Protein AF-Q9US15-F1 (afdb_monomer)

Structure (mmCIF, N/CA/C/O backbone):
data_AF-Q9US15-F1
#
_entry.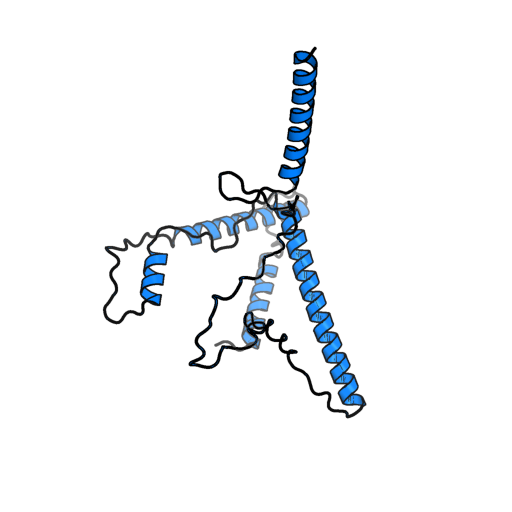id   AF-Q9US15-F1
#
loop_
_atom_site.group_PDB
_atom_site.id
_atom_site.type_symbol
_atom_site.label_atom_id
_atom_site.label_alt_id
_atom_site.label_comp_id
_atom_site.label_asym_id
_atom_site.label_entity_id
_atom_site.label_seq_id
_atom_site.pdbx_PDB_ins_code
_atom_site.Cartn_x
_atom_site.Cartn_y
_atom_site.Cartn_z
_atom_site.occupancy
_atom_site.B_iso_or_equiv
_atom_site.auth_seq_id
_atom_site.auth_comp_id
_atom_site.auth_asym_id
_atom_site.auth_atom_id
_atom_site.pdbx_PDB_model_num
ATOM 1 N N . MET A 1 1 ? -25.992 11.633 27.710 1.00 45.47 1 MET A N 1
ATOM 2 C CA . MET A 1 1 ? -25.724 11.531 26.256 1.00 45.47 1 MET A CA 1
ATOM 3 C C . MET A 1 1 ? -26.613 12.533 25.524 1.00 45.47 1 MET A C 1
ATOM 5 O O . MET A 1 1 ? -27.824 12.380 25.610 1.00 45.47 1 MET A O 1
ATOM 9 N N . PRO A 1 2 ? -26.085 13.584 24.872 1.00 51.56 2 PRO A N 1
ATOM 10 C CA . PRO A 1 2 ? -26.932 14.503 24.115 1.00 51.56 2 PRO A CA 1
ATOM 11 C C . PRO A 1 2 ? -27.578 13.770 22.932 1.00 51.56 2 PRO A C 1
ATOM 13 O O . PRO A 1 2 ? -26.896 13.083 22.164 1.00 51.56 2 PRO A O 1
ATOM 16 N N . THR A 1 3 ? -28.898 13.910 22.810 1.00 61.06 3 THR A N 1
ATOM 17 C CA . THR A 1 3 ? -29.706 13.392 21.700 1.00 61.06 3 THR A CA 1
ATOM 18 C C . THR A 1 3 ? -29.247 14.002 20.368 1.00 61.06 3 THR A C 1
ATOM 20 O O . THR A 1 3 ? -28.623 15.067 20.339 1.00 61.06 3 THR A O 1
ATOM 23 N N . LYS A 1 4 ? -29.521 13.323 19.241 1.00 72.56 4 LYS A N 1
ATOM 24 C CA . LYS A 1 4 ? -29.064 13.745 17.896 1.00 72.56 4 LYS A CA 1
ATOM 25 C C . LYS A 1 4 ? -29.427 15.207 17.574 1.00 72.56 4 LYS A C 1
ATOM 27 O O . LYS A 1 4 ? -28.638 15.893 16.931 1.00 72.56 4 LYS A O 1
ATOM 32 N N . THR A 1 5 ? -30.564 15.694 18.074 1.00 73.94 5 THR A N 1
ATOM 33 C CA . THR A 1 5 ? -31.024 17.082 17.915 1.00 73.94 5 THR A CA 1
ATOM 34 C C . THR A 1 5 ? -30.127 18.086 18.648 1.00 73.94 5 THR A C 1
ATOM 36 O O . THR A 1 5 ? -29.664 19.038 18.026 1.00 73.94 5 THR A O 1
ATOM 39 N N . LYS A 1 6 ? -29.760 17.828 19.915 1.00 75.44 6 LYS A N 1
ATOM 40 C CA . LYS A 1 6 ? -28.830 18.685 20.682 1.00 75.44 6 LYS A CA 1
ATOM 41 C C . LYS A 1 6 ? -27.432 18.761 20.055 1.00 75.44 6 LYS A C 1
ATOM 43 O O . LYS A 1 6 ? -26.774 19.789 20.146 1.00 75.44 6 LYS A O 1
ATOM 48 N N . LYS A 1 7 ? -26.958 17.698 19.390 1.00 77.00 7 LYS A N 1
ATOM 49 C CA . LYS A 1 7 ? -25.664 17.740 18.678 1.00 77.00 7 LYS A CA 1
ATOM 50 C C . LYS A 1 7 ? -25.699 18.679 17.469 1.00 77.00 7 LYS A C 1
ATOM 52 O O . LYS A 1 7 ? -24.722 19.385 17.241 1.00 77.00 7 LYS A O 1
ATOM 57 N N . ARG A 1 8 ? -26.806 18.709 16.713 1.00 76.56 8 ARG A N 1
ATOM 58 C CA . ARG A 1 8 ? -26.964 19.634 15.577 1.00 76.56 8 ARG A CA 1
ATOM 59 C C . ARG A 1 8 ? -27.011 21.088 16.039 1.00 76.56 8 ARG A C 1
ATOM 61 O O . ARG A 1 8 ? -26.284 21.895 15.476 1.00 76.56 8 ARG A O 1
ATOM 68 N N . SER A 1 9 ? -27.762 21.399 17.099 1.00 81.12 9 SER A N 1
ATOM 69 C CA . SER A 1 9 ? -27.835 22.771 17.623 1.00 81.12 9 SER A CA 1
ATOM 70 C C . SER A 1 9 ? -26.490 23.274 18.157 1.00 81.12 9 SER A C 1
ATOM 72 O O . SER A 1 9 ? -26.142 24.430 17.943 1.00 81.12 9 SER A O 1
ATOM 74 N N . VAL A 1 10 ? -25.697 22.409 18.805 1.00 82.75 10 VAL A N 1
ATOM 75 C CA . VAL A 1 10 ? -24.332 22.754 19.244 1.00 82.75 10 VAL A CA 1
ATOM 76 C C . VAL A 1 10 ? -23.416 23.003 18.043 1.00 82.75 10 VAL A C 1
ATOM 78 O O . VAL A 1 10 ? -22.728 24.017 18.017 1.00 82.75 10 VAL A O 1
ATOM 81 N N . LEU A 1 11 ? -23.454 22.147 17.015 1.00 78.62 11 LEU A N 1
ATOM 82 C CA . LEU A 1 11 ? -22.656 22.338 15.796 1.00 78.62 11 LEU A CA 1
ATOM 83 C C . LEU A 1 11 ? -23.059 23.594 15.010 1.00 78.62 11 LEU A C 1
ATOM 85 O O . LEU A 1 11 ? -22.198 24.269 14.450 1.00 78.62 11 LEU A O 1
ATOM 89 N N . GLU A 1 12 ? -24.350 23.923 14.949 1.00 79.12 12 GLU A N 1
ATOM 90 C CA . GLU A 1 12 ? -24.826 25.166 14.337 1.00 79.12 12 GLU A CA 1
ATOM 91 C C . GLU A 1 12 ? -24.411 26.394 15.144 1.00 79.12 12 GLU A C 1
ATOM 93 O O . GLU A 1 12 ? -23.990 27.384 14.550 1.00 79.12 12 GLU A O 1
ATOM 98 N N . ALA A 1 13 ? -24.460 26.330 16.478 1.00 81.25 13 ALA A N 1
ATOM 99 C CA . ALA A 1 13 ? -23.958 27.395 17.340 1.00 81.25 13 ALA A CA 1
ATOM 100 C C . ALA A 1 13 ? -22.438 27.584 17.186 1.00 81.25 13 ALA A C 1
ATOM 102 O O . ALA A 1 13 ? -21.973 28.718 17.114 1.00 81.25 13 ALA A O 1
ATOM 103 N N . GLU A 1 14 ? -21.664 26.502 17.063 1.00 79.00 14 GLU A N 1
ATOM 104 C CA . GLU A 1 14 ? -20.225 26.555 16.768 1.00 79.00 14 GLU A CA 1
ATOM 105 C C . GLU A 1 14 ? -19.945 27.136 15.375 1.00 79.00 14 GLU A C 1
ATOM 107 O O . GLU A 1 14 ? -19.082 28.000 15.235 1.00 79.00 14 GLU A O 1
ATOM 112 N N . ARG A 1 15 ? -20.700 26.730 14.344 1.00 76.69 15 ARG A N 1
ATOM 113 C CA . ARG A 1 15 ? -20.587 27.303 12.990 1.00 76.69 15 ARG A CA 1
ATOM 114 C C . ARG A 1 15 ? -20.941 28.786 12.962 1.00 76.69 15 ARG A C 1
ATOM 116 O O . ARG A 1 15 ? -20.223 29.555 12.329 1.00 76.69 15 ARG A O 1
ATOM 123 N N . LYS A 1 16 ? -22.016 29.188 13.650 1.00 77.06 16 LYS A N 1
ATOM 124 C CA . LYS A 1 16 ? -22.407 30.596 13.780 1.00 77.06 16 LYS A CA 1
ATOM 125 C C . LYS A 1 16 ? -21.347 31.390 14.534 1.00 77.06 16 LYS A C 1
ATOM 127 O O . LYS A 1 16 ? -21.008 32.459 14.058 1.00 77.06 16 LYS A O 1
ATOM 132 N N . LYS A 1 17 ? -20.765 30.866 15.621 1.00 74.19 17 LYS A N 1
ATOM 133 C CA . LYS A 1 17 ? -19.647 31.520 16.328 1.00 74.19 17 LYS A CA 1
ATOM 134 C C . LYS A 1 17 ? -18.418 31.696 15.441 1.00 74.19 17 LYS A C 1
ATOM 136 O O . LYS A 1 17 ? -17.911 32.801 15.357 1.00 74.19 17 LYS A O 1
ATOM 141 N N . ILE A 1 18 ? -18.009 30.668 14.693 1.00 69.75 18 ILE A N 1
ATOM 142 C CA . ILE A 1 18 ? -16.909 30.789 13.718 1.00 69.75 18 ILE A CA 1
ATOM 143 C C . ILE A 1 18 ? -17.230 31.856 12.658 1.00 69.75 18 ILE A C 1
ATOM 145 O O . ILE A 1 18 ? -16.351 32.610 12.267 1.00 69.75 18 ILE A O 1
ATOM 149 N N . GLY A 1 19 ? -18.479 31.940 12.192 1.00 67.81 19 GLY A N 1
ATOM 150 C CA . GLY A 1 19 ? -18.904 32.979 11.250 1.00 67.81 19 GL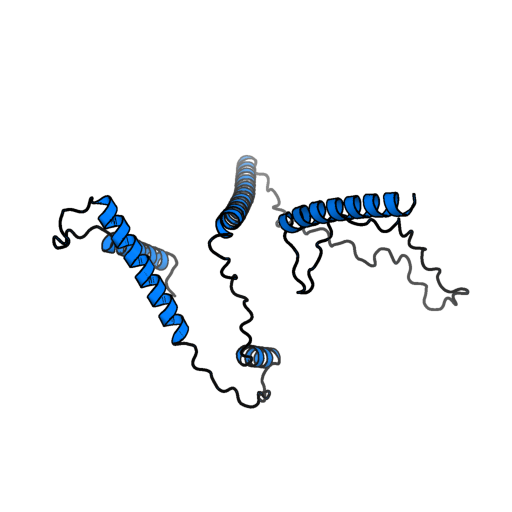Y A CA 1
ATOM 151 C C . GLY A 1 19 ? -18.957 34.386 11.857 1.00 67.81 19 GLY A C 1
ATOM 152 O O . GLY A 1 19 ? -18.571 35.335 11.186 1.00 67.81 19 GLY A O 1
ATOM 153 N N . LEU A 1 20 ? -19.404 34.519 13.110 1.00 64.12 20 LEU A N 1
ATOM 154 C CA . LEU A 1 20 ? -19.577 35.795 13.815 1.00 64.12 20 LEU A CA 1
ATOM 155 C C . LEU A 1 20 ? -18.239 36.365 14.307 1.00 64.12 20 LEU A C 1
ATOM 157 O O . LEU A 1 20 ? -17.990 37.552 14.150 1.00 64.12 20 LEU A O 1
ATOM 161 N N . ASP A 1 21 ? -17.349 35.514 14.823 1.00 62.31 21 ASP A N 1
ATOM 162 C CA . ASP A 1 21 ? -15.986 35.889 15.228 1.00 62.31 21 ASP A CA 1
ATOM 163 C C . ASP A 1 21 ? -15.091 36.210 14.013 1.00 62.31 21 ASP A C 1
ATOM 165 O O . ASP A 1 21 ? -13.986 36.728 14.168 1.00 62.31 21 ASP A O 1
ATOM 169 N N . HIS A 1 22 ? -15.539 35.874 12.798 1.00 59.12 22 HIS A N 1
ATOM 170 C CA . HIS A 1 22 ? -14.874 36.206 11.532 1.00 59.12 22 HIS A CA 1
ATOM 171 C C . HIS A 1 22 ? -15.640 37.242 10.703 1.00 59.12 22 HIS A C 1
ATOM 173 O O . HIS A 1 22 ? -15.184 37.600 9.613 1.00 59.12 22 HIS A O 1
ATOM 179 N N . ALA A 1 23 ? -16.788 37.724 11.188 1.00 60.00 23 ALA A N 1
ATOM 180 C CA . ALA A 1 23 ? -17.390 38.921 10.630 1.00 60.00 23 ALA A CA 1
ATOM 181 C C . ALA A 1 23 ? -16.414 40.077 10.904 1.00 60.00 23 ALA A C 1
ATOM 183 O O . ALA A 1 23 ? -15.893 40.158 12.020 1.00 60.00 23 ALA A O 1
ATOM 184 N N . PRO A 1 24 ? -16.106 40.930 9.912 1.00 56.34 24 PRO A N 1
ATOM 185 C CA . PRO A 1 24 ? -15.215 42.058 10.124 1.00 56.34 24 PRO A CA 1
ATOM 186 C C . PRO A 1 24 ? -15.773 42.897 11.272 1.00 56.34 24 PRO A C 1
ATOM 188 O O . PRO A 1 24 ? -16.855 43.465 11.148 1.00 56.34 24 PRO A O 1
ATOM 191 N N . LYS A 1 25 ? -15.068 42.936 12.401 1.00 64.50 25 LYS A N 1
ATOM 192 C CA . LYS A 1 25 ? -15.257 44.023 13.352 1.00 64.50 25 LYS A CA 1
ATOM 193 C C . LYS A 1 25 ? -14.621 45.235 12.693 1.00 64.50 25 LYS A C 1
ATOM 195 O O . LYS A 1 25 ? -13.496 45.131 12.196 1.00 64.50 25 LYS A O 1
ATOM 200 N N . GLU A 1 26 ? -15.365 46.328 12.597 1.00 58.59 26 GLU A N 1
ATOM 201 C CA . GLU A 1 26 ? -14.849 47.626 12.158 1.00 58.59 26 GLU A CA 1
ATOM 202 C C . GLU A 1 26 ? -13.918 48.171 13.250 1.00 58.59 26 GLU A C 1
ATOM 204 O O . GLU A 1 26 ? -14.201 49.168 13.895 1.00 58.59 26 GLU A O 1
ATOM 209 N N . ASP A 1 27 ? -12.823 47.463 13.524 1.00 58.25 27 ASP A N 1
ATOM 210 C CA . ASP A 1 27 ? -11.778 47.970 14.396 1.00 58.25 27 ASP A CA 1
ATOM 211 C C . ASP A 1 27 ? -10.912 48.898 13.529 1.00 58.25 27 ASP A C 1
ATOM 213 O O . ASP A 1 27 ? -10.127 48.456 12.685 1.00 58.25 27 ASP A O 1
ATOM 217 N N . GLU A 1 28 ? -11.119 50.203 13.713 1.00 55.81 28 GLU A N 1
ATOM 218 C CA . GLU A 1 28 ? -10.557 51.336 12.957 1.00 55.81 28 GLU A CA 1
ATOM 219 C C . GLU A 1 28 ? -9.026 51.519 13.090 1.00 55.81 28 GLU A C 1
ATOM 221 O O . GLU A 1 28 ? -8.486 52.562 12.742 1.00 55.81 28 GLU A O 1
ATOM 226 N N . SER A 1 29 ? -8.278 50.537 13.602 1.00 56.94 29 SER A N 1
ATOM 227 C CA . SER A 1 29 ? -6.907 50.764 14.094 1.00 56.94 29 SER A CA 1
ATOM 228 C C . SER A 1 29 ? -5.768 50.272 13.199 1.00 56.94 29 SER A C 1
ATOM 230 O O . SER A 1 29 ? -4.610 50.346 13.603 1.00 56.94 29 SER A O 1
ATOM 232 N N . VAL A 1 30 ? -6.044 49.785 11.985 1.00 58.22 30 VAL A N 1
ATOM 233 C CA . VAL A 1 30 ? -4.978 49.392 11.046 1.00 58.22 30 VAL A CA 1
ATOM 234 C C . VAL A 1 30 ? -5.101 50.206 9.768 1.00 58.22 30 VAL A C 1
ATOM 236 O O . VAL A 1 30 ? -5.889 49.851 8.889 1.00 58.22 30 VAL A O 1
ATOM 239 N N . ASP A 1 31 ? -4.325 51.290 9.726 1.00 56.78 31 ASP A N 1
ATOM 240 C CA . ASP A 1 31 ? -4.039 52.216 8.626 1.00 56.78 31 ASP A CA 1
ATOM 241 C C . ASP A 1 31 ? -4.769 51.908 7.306 1.00 56.78 31 ASP A C 1
ATOM 243 O O . ASP A 1 31 ? -4.531 50.897 6.630 1.00 56.78 31 ASP A O 1
ATOM 247 N N . ASP A 1 32 ? -5.661 52.818 6.918 1.00 65.06 32 ASP A N 1
ATOM 248 C CA . ASP A 1 32 ? -6.603 52.715 5.793 1.00 65.06 32 ASP A CA 1
ATOM 249 C C . ASP A 1 32 ? -5.987 52.565 4.395 1.00 65.06 32 ASP A C 1
ATOM 251 O O . ASP A 1 32 ? -6.701 52.429 3.402 1.00 65.06 32 ASP A O 1
ATOM 255 N N . ASN A 1 33 ? -4.664 52.479 4.292 1.00 78.25 33 ASN A N 1
ATOM 256 C CA . ASN A 1 33 ? -3.968 52.342 3.017 1.00 78.25 33 ASN A CA 1
ATOM 257 C C . ASN A 1 33 ? -3.969 50.914 2.447 1.00 78.25 33 ASN A C 1
ATOM 259 O O . ASN A 1 33 ? -3.516 50.706 1.320 1.00 78.25 33 ASN A O 1
ATOM 263 N N . PHE A 1 34 ? -4.478 49.913 3.176 1.00 83.19 34 PHE A N 1
ATOM 264 C CA . PHE A 1 34 ? -4.590 48.552 2.643 1.00 83.19 34 PHE A CA 1
ATOM 265 C C . PHE A 1 34 ? -5.973 48.271 2.039 1.00 83.19 34 PHE A C 1
ATOM 267 O O . PHE A 1 34 ? -6.979 48.367 2.749 1.00 83.19 34 PHE A O 1
ATOM 274 N N . PRO A 1 35 ? -6.056 47.818 0.768 1.00 86.19 35 PRO A N 1
ATOM 275 C CA . PRO A 1 35 ? -7.327 47.428 0.171 1.00 86.19 35 PRO A CA 1
ATOM 276 C C . PRO A 1 35 ? -7.990 46.324 1.004 1.00 86.19 35 PRO A C 1
ATOM 278 O O . PRO A 1 35 ? -7.329 45.386 1.455 1.00 86.19 35 PRO A O 1
ATOM 281 N N . LYS A 1 36 ? -9.317 46.406 1.183 1.00 83.38 36 LYS A N 1
ATOM 282 C CA . LYS A 1 36 ? -10.109 45.505 2.054 1.00 83.38 36 LYS A CA 1
ATOM 283 C C . LYS A 1 36 ? -9.821 44.014 1.815 1.00 83.38 36 LYS A C 1
ATOM 285 O O . LYS A 1 36 ? -9.781 43.220 2.753 1.00 83.38 36 LYS A O 1
ATOM 290 N N . GLN A 1 37 ? -9.570 43.629 0.561 1.00 84.12 37 GLN A N 1
ATOM 291 C CA . GLN A 1 37 ? -9.214 42.254 0.190 1.00 84.12 37 GLN A CA 1
ATOM 292 C C . GLN A 1 37 ? -7.877 41.796 0.794 1.00 84.12 37 GLN A C 1
ATOM 294 O O . GLN A 1 37 ? -7.750 40.643 1.204 1.00 84.12 37 GLN A O 1
ATOM 299 N N . PHE A 1 38 ? -6.895 42.693 0.890 1.00 88.94 38 PHE A N 1
ATOM 300 C CA . PHE A 1 38 ? -5.593 42.399 1.478 1.00 88.94 38 PHE A CA 1
ATOM 301 C C . PHE A 1 38 ? -5.675 42.280 3.004 1.00 88.94 38 PHE A C 1
ATOM 303 O O . PHE A 1 38 ? -5.133 41.322 3.553 1.00 88.94 38 PHE A O 1
ATOM 310 N N . LYS A 1 39 ? -6.439 43.157 3.679 1.00 86.56 39 LYS A N 1
ATOM 311 C CA . LYS A 1 39 ? -6.730 43.025 5.124 1.00 86.56 39 LYS A CA 1
ATOM 312 C C . LYS A 1 39 ? -7.329 41.642 5.441 1.00 86.56 39 LYS A C 1
ATOM 314 O O . LYS A 1 39 ? -6.863 40.954 6.349 1.00 86.56 39 LYS A O 1
ATOM 319 N N . ARG A 1 40 ? -8.274 4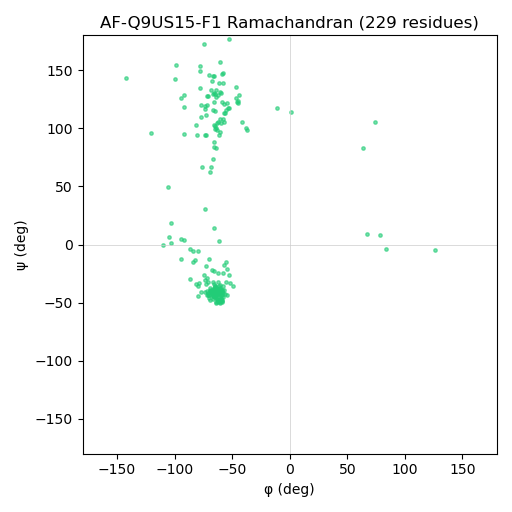1.170 4.613 1.00 85.50 40 ARG A N 1
ATOM 320 C CA . ARG A 1 40 ? -8.873 39.825 4.730 1.00 85.50 40 ARG A CA 1
ATOM 321 C C . ARG A 1 40 ? -7.848 38.699 4.553 1.00 85.50 40 ARG A C 1
ATOM 323 O O . ARG A 1 40 ? -7.876 37.720 5.296 1.00 85.50 40 ARG A O 1
ATOM 330 N N . LEU A 1 41 ? -6.950 38.826 3.576 1.00 90.56 41 LEU A N 1
ATOM 331 C CA . LEU A 1 41 ? -5.897 37.838 3.333 1.00 90.56 41 LEU A CA 1
ATOM 332 C C . LEU A 1 41 ? -4.912 37.758 4.510 1.00 90.56 41 LEU A C 1
ATOM 334 O O . LEU A 1 41 ? -4.508 36.659 4.897 1.00 90.56 41 LEU A O 1
ATOM 338 N N . LEU A 1 42 ? -4.554 38.906 5.092 1.00 90.31 42 LEU A N 1
ATOM 339 C CA . LEU A 1 42 ? -3.644 38.990 6.233 1.00 90.31 42 LEU A CA 1
ATOM 340 C C . LEU A 1 42 ? -4.241 38.303 7.469 1.00 90.31 42 LEU A C 1
ATOM 342 O O . LEU A 1 42 ? -3.624 37.389 8.016 1.00 90.31 42 LEU A O 1
ATOM 346 N N . GLN A 1 43 ? -5.488 38.635 7.821 1.00 89.06 43 GLN A N 1
ATOM 347 C CA . GLN A 1 43 ? -6.211 38.001 8.932 1.00 89.06 43 GLN A CA 1
ATOM 348 C C . GLN A 1 43 ? -6.351 36.483 8.741 1.00 89.06 43 GLN A C 1
ATOM 350 O O . GLN A 1 43 ? -6.153 35.699 9.673 1.00 89.06 43 GLN A O 1
ATOM 355 N N . GLN A 1 44 ? -6.639 36.032 7.513 1.00 87.81 44 GLN A N 1
ATOM 356 C CA . GLN A 1 44 ? -6.720 34.604 7.208 1.00 87.81 44 GLN A CA 1
ATOM 357 C C . GLN A 1 44 ? -5.371 33.901 7.431 1.00 87.81 44 GLN A C 1
ATOM 359 O O . GLN A 1 44 ? -5.327 32.789 7.972 1.00 87.81 44 GLN A O 1
ATOM 364 N N . LYS A 1 45 ? -4.263 34.538 7.037 1.00 90.12 45 LYS A N 1
ATOM 365 C CA . LYS A 1 45 ? -2.912 34.006 7.242 1.00 90.12 45 LYS A CA 1
ATOM 366 C C . LYS A 1 45 ? -2.568 33.917 8.732 1.00 90.12 45 LYS A C 1
ATOM 368 O O . LYS A 1 45 ? -2.104 32.865 9.174 1.00 90.12 45 LYS A O 1
ATOM 373 N N . GLU A 1 46 ? -2.871 34.951 9.511 1.00 89.56 46 GLU A N 1
ATOM 374 C CA . GLU A 1 46 ? -2.650 34.974 10.962 1.00 89.56 46 GLU A CA 1
ATOM 375 C C . GLU A 1 46 ? -3.433 33.875 11.693 1.00 89.56 46 GLU A C 1
ATOM 377 O O . GLU A 1 46 ? -2.868 33.171 12.534 1.00 89.56 46 GLU A O 1
ATOM 382 N N . TYR A 1 47 ? -4.695 33.637 11.314 1.00 84.88 47 TYR A N 1
ATOM 383 C CA . TYR A 1 47 ? -5.500 32.534 11.854 1.00 84.88 47 TYR A CA 1
ATOM 384 C C . TYR A 1 47 ? -4.882 31.158 11.557 1.00 84.88 47 TYR A C 1
ATOM 386 O O . TYR A 1 47 ? -4.825 30.272 12.417 1.00 84.88 47 TYR A O 1
ATOM 394 N N . HIS A 1 48 ? -4.385 30.951 10.334 1.00 85.19 48 HIS A N 1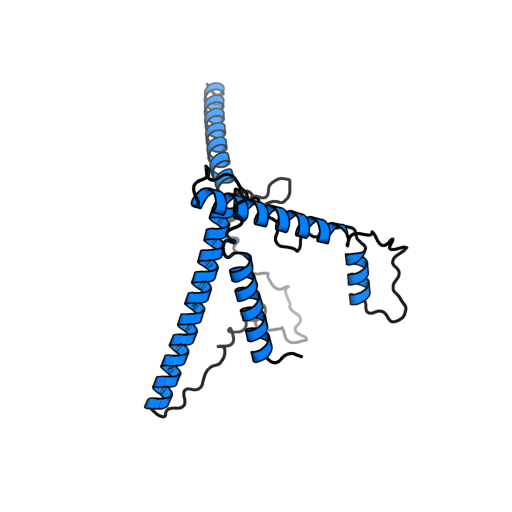
ATOM 395 C CA . HIS A 1 48 ? -3.708 29.703 9.986 1.00 85.19 48 HIS A CA 1
ATOM 396 C C . HIS A 1 48 ? -2.413 29.509 10.786 1.00 85.19 48 HIS A C 1
ATOM 398 O O . HIS A 1 48 ? -2.105 28.384 11.199 1.00 85.19 48 HIS A O 1
ATOM 404 N N . GLU A 1 49 ? -1.671 30.583 11.042 1.00 85.94 49 GLU A N 1
ATOM 405 C CA . GLU A 1 49 ? -0.446 30.539 11.834 1.00 85.94 49 GLU A CA 1
ATOM 406 C C . GLU A 1 49 ? -0.710 30.284 13.324 1.00 85.94 49 GLU A C 1
ATOM 408 O O . GLU A 1 49 ? -0.033 29.435 13.919 1.00 85.94 49 GLU A O 1
ATOM 413 N N . SER A 1 50 ? -1.706 30.943 13.925 1.00 82.88 50 SER A N 1
ATOM 414 C CA . SER A 1 50 ? -2.081 30.741 15.332 1.00 82.88 50 SER A CA 1
ATOM 415 C C . SER A 1 50 ? -2.569 29.309 15.575 1.00 82.88 50 SER A C 1
ATOM 417 O O . SER A 1 50 ? -2.027 28.609 16.436 1.00 82.88 50 SER A O 1
ATOM 419 N N . LYS A 1 51 ? -3.454 28.791 14.713 1.00 81.81 51 LYS A N 1
ATOM 420 C CA . LYS A 1 51 ? -3.936 27.401 14.764 1.00 81.81 51 LYS A CA 1
ATOM 421 C C . LYS A 1 51 ? -2.802 26.383 14.614 1.00 81.81 51 LYS A C 1
ATOM 423 O O . LYS A 1 51 ? -2.757 25.368 15.313 1.00 81.81 51 LYS A O 1
ATOM 428 N N . LYS A 1 52 ? -1.829 26.650 13.734 1.00 80.31 52 LYS A N 1
ATOM 429 C CA . LYS A 1 52 ? -0.639 25.794 13.565 1.00 80.31 52 LYS A CA 1
ATOM 430 C C . LYS A 1 52 ? 0.244 25.803 14.819 1.00 80.31 52 LYS A C 1
ATOM 432 O O . LYS A 1 52 ? 0.796 24.755 15.170 1.00 80.31 52 LYS A O 1
ATOM 437 N N . LYS A 1 53 ? 0.377 26.946 15.505 1.00 81.25 53 LYS A N 1
ATOM 438 C CA . LYS A 1 53 ? 1.117 27.063 16.775 1.00 81.25 53 LYS A CA 1
ATOM 439 C C . LYS A 1 53 ? 0.411 26.312 17.913 1.00 81.25 53 LYS A C 1
ATOM 441 O O . LYS A 1 53 ? 1.087 25.595 18.652 1.00 81.25 53 LYS A O 1
ATOM 446 N N . GLU A 1 54 ? -0.914 26.387 18.019 1.00 77.75 54 GLU A N 1
ATOM 447 C CA . GLU A 1 54 ? -1.687 25.651 19.034 1.00 77.75 54 GLU A CA 1
ATOM 448 C C . GLU A 1 54 ? -1.570 24.131 18.878 1.00 77.75 54 GLU A C 1
ATOM 450 O O . GLU A 1 54 ? -1.241 23.432 19.840 1.00 77.75 54 GLU A O 1
ATOM 455 N N . ILE A 1 55 ? -1.717 23.614 17.653 1.00 72.50 55 ILE A N 1
ATOM 456 C CA . ILE A 1 55 ? -1.576 22.175 17.367 1.00 72.50 55 ILE A CA 1
ATOM 457 C C . ILE A 1 55 ? -0.169 21.674 17.732 1.00 72.50 55 ILE A C 1
ATOM 459 O O . ILE A 1 55 ? -0.004 20.570 18.260 1.00 72.50 55 ILE A O 1
ATOM 463 N N . LYS A 1 56 ? 0.872 22.477 17.472 1.00 70.81 56 LYS A N 1
ATOM 464 C CA . LYS A 1 56 ? 2.249 22.134 17.858 1.00 70.81 56 LYS A CA 1
ATOM 465 C C . LYS A 1 56 ? 2.425 22.107 19.380 1.00 70.81 56 LYS A C 1
ATOM 467 O O . LYS A 1 56 ? 3.018 21.156 19.889 1.00 70.81 56 LYS A O 1
ATOM 472 N N . LYS A 1 57 ? 1.890 23.095 20.108 1.00 67.88 57 LYS A N 1
ATOM 473 C CA . LYS A 1 57 ? 1.974 23.156 21.579 1.00 67.88 57 LYS A CA 1
ATOM 474 C C . LYS A 1 57 ? 1.222 22.000 22.253 1.00 67.88 57 LYS A C 1
ATOM 476 O O . LYS A 1 57 ? 1.767 21.394 23.175 1.00 67.88 57 LYS A O 1
ATOM 481 N N . GLY A 1 58 ? 0.030 21.643 21.767 1.00 57.53 58 GLY A N 1
ATOM 482 C CA . GLY A 1 58 ? -0.750 20.514 22.293 1.00 57.53 58 GLY A CA 1
ATOM 483 C C . GLY A 1 58 ? -0.025 19.165 22.174 1.00 57.53 58 GLY A C 1
ATOM 484 O O . GLY A 1 58 ? -0.051 18.358 23.100 1.00 57.53 58 GLY A O 1
ATOM 485 N N . ASN A 1 59 ? 0.714 18.949 21.082 1.00 55.91 59 ASN A N 1
ATOM 486 C CA . ASN A 1 59 ? 1.454 17.701 20.856 1.00 55.91 59 ASN A CA 1
ATOM 487 C C . ASN A 1 59 ? 2.728 17.553 21.704 1.00 55.91 59 ASN A C 1
ATOM 489 O O . ASN A 1 59 ? 3.152 16.427 21.969 1.00 55.91 59 ASN A O 1
ATOM 493 N N . LEU A 1 60 ? 3.355 18.657 22.120 1.00 55.97 60 LEU A N 1
ATOM 494 C CA . LEU A 1 60 ? 4.588 18.621 22.915 1.00 55.97 60 LEU A CA 1
ATOM 495 C C . LEU A 1 60 ? 4.314 18.349 24.400 1.00 55.97 60 LEU A C 1
ATOM 497 O O . LEU A 1 60 ? 5.070 17.612 25.029 1.00 55.97 60 LEU A O 1
ATOM 501 N N . LYS A 1 61 ? 3.206 18.861 24.955 1.00 53.25 61 LYS A N 1
ATOM 502 C CA . LYS A 1 61 ? 2.876 18.684 26.383 1.00 53.25 61 LYS A CA 1
ATOM 503 C C . LYS A 1 61 ? 2.547 17.235 26.778 1.00 53.25 61 LYS A C 1
ATOM 505 O O . LYS A 1 61 ? 2.740 16.874 27.935 1.00 53.25 61 LYS A O 1
ATOM 510 N N . ASN A 1 62 ? 2.148 16.382 25.832 1.00 55.88 62 ASN A N 1
ATOM 511 C CA . ASN A 1 62 ? 1.782 14.985 26.112 1.00 55.88 62 ASN A CA 1
ATOM 512 C C . ASN A 1 62 ? 2.937 13.977 25.980 1.00 55.88 62 ASN A C 1
ATOM 514 O O . ASN A 1 62 ? 2.719 12.779 26.146 1.00 55.88 62 ASN A O 1
ATOM 518 N N . LYS A 1 63 ? 4.170 14.425 25.712 1.00 53.66 63 LYS A N 1
ATOM 519 C CA . LYS A 1 63 ? 5.349 13.547 25.616 1.00 53.66 63 LYS A CA 1
ATOM 520 C C . LYS A 1 63 ? 6.271 13.660 26.834 1.00 53.66 63 LYS A C 1
ATOM 522 O O . LYS A 1 63 ? 7.481 13.795 26.686 1.00 53.66 63 LYS A O 1
ATOM 527 N N . LYS A 1 64 ? 5.727 13.565 28.052 1.00 57.56 64 LYS A N 1
ATOM 528 C CA . LYS A 1 64 ? 6.551 13.155 29.201 1.00 57.56 64 LYS A CA 1
ATOM 529 C C . LYS A 1 64 ? 6.825 11.659 29.041 1.00 57.56 64 LYS A C 1
ATOM 531 O O . LYS A 1 64 ? 5.893 10.857 29.081 1.00 57.56 64 LYS A O 1
ATOM 536 N N . LYS A 1 65 ? 8.084 11.305 28.765 1.00 59.66 65 LYS A N 1
ATOM 537 C CA . LYS A 1 65 ? 8.555 9.918 28.678 1.00 59.66 65 LYS A CA 1
ATOM 538 C C . LYS A 1 65 ? 8.239 9.246 30.016 1.00 59.66 65 LYS A C 1
ATOM 540 O O . LYS A 1 65 ? 8.768 9.665 31.038 1.00 59.66 65 LYS A O 1
ATOM 545 N N . LYS A 1 66 ? 7.325 8.278 30.029 1.00 58.59 66 LYS A N 1
ATOM 546 C CA . LYS A 1 66 ? 7.182 7.396 31.188 1.00 58.59 66 LYS A CA 1
ATOM 547 C C . LYS A 1 66 ? 8.339 6.411 31.097 1.00 58.59 66 LYS A C 1
ATOM 549 O O . LYS A 1 66 ? 8.448 5.735 30.077 1.00 58.59 66 LYS A O 1
ATOM 554 N N . ASP A 1 67 ? 9.205 6.378 32.103 1.00 65.38 67 ASP A N 1
ATOM 555 C CA . ASP A 1 67 ? 10.192 5.309 32.228 1.00 65.38 67 ASP A CA 1
ATOM 556 C C . ASP A 1 67 ? 9.434 4.009 32.468 1.00 65.38 67 ASP A C 1
ATOM 558 O O . ASP A 1 67 ? 8.909 3.745 33.550 1.00 65.38 67 ASP A O 1
ATOM 562 N N . TYR A 1 68 ? 9.305 3.212 31.413 1.00 63.53 68 TYR A N 1
ATOM 563 C CA . TYR A 1 68 ? 8.819 1.854 31.541 1.00 63.53 68 TYR A CA 1
ATOM 564 C C . TYR A 1 68 ? 10.022 1.029 31.999 1.00 63.53 68 TYR A C 1
ATOM 566 O O . TYR A 1 68 ? 10.841 0.618 31.180 1.00 63.53 68 TYR A O 1
ATOM 574 N N . GLY A 1 69 ? 10.159 0.834 33.316 1.00 75.31 69 GLY A N 1
ATOM 575 C CA . GLY A 1 69 ? 11.080 -0.160 33.876 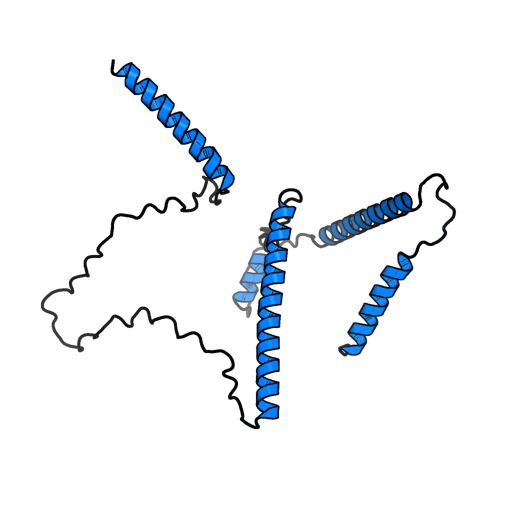1.00 75.31 69 GLY A CA 1
ATOM 576 C C . GLY A 1 69 ? 10.850 -1.552 33.264 1.00 75.31 69 GLY A C 1
ATOM 577 O O . GLY A 1 69 ? 9.941 -1.739 32.456 1.00 75.31 69 GLY A O 1
ATOM 578 N N . LYS A 1 70 ? 11.670 -2.545 33.636 1.00 82.19 70 LYS A N 1
ATOM 579 C CA . LYS A 1 70 ? 11.652 -3.915 33.077 1.00 82.19 70 LYS A CA 1
ATOM 580 C C . LYS A 1 70 ? 10.211 -4.429 32.874 1.00 82.19 70 LYS A C 1
ATOM 582 O O . LYS A 1 70 ? 9.519 -4.745 33.837 1.00 82.19 70 LYS A O 1
ATOM 587 N N . ILE A 1 71 ? 9.745 -4.465 31.619 1.00 84.81 71 ILE A N 1
ATOM 588 C CA . ILE A 1 71 ? 8.337 -4.723 31.279 1.00 84.81 71 ILE A CA 1
ATOM 589 C C . ILE A 1 71 ? 8.045 -6.210 31.496 1.00 84.81 71 ILE A C 1
ATOM 591 O O . ILE A 1 71 ? 8.289 -7.038 30.622 1.00 84.81 71 ILE A O 1
ATOM 595 N N . GLN A 1 72 ? 7.539 -6.552 32.677 1.00 92.25 72 GLN A N 1
ATOM 596 C CA . GLN A 1 72 ? 7.055 -7.891 33.005 1.00 92.25 72 GLN A CA 1
ATOM 597 C C . GLN A 1 72 ? 5.528 -7.963 32.871 1.00 92.25 72 GLN A C 1
ATOM 599 O O . GLN A 1 72 ? 4.825 -6.948 32.950 1.00 92.25 72 GLN A O 1
ATOM 604 N N . ARG A 1 73 ? 5.011 -9.171 32.623 1.00 93.31 73 ARG A N 1
ATOM 605 C CA . ARG A 1 73 ? 3.566 -9.434 32.637 1.00 93.31 73 ARG A CA 1
ATOM 606 C C . ARG A 1 73 ? 3.058 -9.319 34.070 1.00 93.31 73 ARG A C 1
ATOM 608 O O . ARG A 1 73 ? 3.669 -9.885 34.970 1.00 93.31 73 ARG A O 1
ATOM 615 N N . LEU A 1 74 ? 1.954 -8.601 34.271 1.00 92.50 74 LEU A N 1
ATOM 616 C CA . LEU A 1 74 ? 1.305 -8.546 35.583 1.00 92.50 74 LEU A CA 1
ATOM 617 C C . LEU A 1 74 ? 0.496 -9.836 35.822 1.00 92.50 74 LEU A C 1
ATOM 619 O O . LEU A 1 74 ? -0.014 -10.413 34.853 1.00 92.50 74 LEU A O 1
ATOM 623 N N . PRO A 1 75 ? 0.355 -10.302 37.078 1.00 95.25 75 PRO A N 1
ATOM 624 C CA . PRO A 1 75 ? -0.513 -11.435 37.382 1.00 95.25 75 PRO A CA 1
ATOM 625 C C . PRO A 1 75 ? -1.955 -11.110 36.960 1.00 95.25 75 PRO A C 1
ATOM 627 O O . PRO A 1 75 ? -2.470 -10.038 37.263 1.00 95.25 75 PRO A O 1
ATOM 630 N N . GLY A 1 76 ? -2.588 -12.018 36.213 1.00 95.50 76 GLY A N 1
ATOM 631 C CA . GLY A 1 76 ? -3.957 -11.847 35.703 1.00 95.50 76 GLY A CA 1
ATOM 632 C C . GLY A 1 76 ? -4.096 -11.045 34.400 1.00 95.50 76 GLY A C 1
ATOM 633 O O . GLY A 1 76 ? -5.193 -10.966 33.854 1.00 95.50 76 GLY A O 1
ATOM 634 N N . GLU A 1 77 ? -3.014 -10.489 33.850 1.00 93.94 77 GLU A N 1
ATOM 635 C CA . GLU A 1 77 ? -3.082 -9.701 32.615 1.00 93.94 77 GLU A CA 1
ATOM 636 C C . GLU A 1 77 ? -3.191 -10.570 31.347 1.00 93.94 77 GLU A C 1
ATOM 638 O O . GLU A 1 77 ? -2.414 -11.517 31.121 1.00 93.94 77 GLU A O 1
ATOM 643 N N . ARG A 1 78 ? -4.107 -10.189 30.443 1.00 97.12 78 ARG A N 1
ATOM 644 C CA . ARG A 1 78 ? -4.251 -10.846 29.135 1.00 97.12 78 ARG A CA 1
ATOM 645 C C . ARG A 1 78 ? -3.056 -10.519 28.235 1.00 97.12 78 ARG A C 1
ATOM 647 O O . ARG A 1 78 ? -2.532 -9.409 28.225 1.00 97.12 78 ARG A O 1
ATOM 654 N N . LEU A 1 79 ? -2.657 -11.474 27.394 1.00 95.06 79 LEU A N 1
ATOM 655 C CA . LEU A 1 79 ? -1.505 -11.330 26.484 1.00 95.06 79 LEU A CA 1
ATOM 656 C C . LEU A 1 79 ? -1.616 -10.098 25.562 1.00 95.06 79 LEU A C 1
ATOM 658 O O . LEU A 1 79 ? -0.614 -9.464 25.232 1.00 95.06 79 LEU A O 1
ATOM 662 N N . SER A 1 80 ? -2.846 -9.732 25.191 1.00 94.94 80 SER A N 1
ATOM 663 C CA . SER A 1 80 ? -3.156 -8.550 24.385 1.00 94.94 80 SER A CA 1
ATOM 664 C C . SER A 1 80 ? -2.817 -7.237 25.089 1.00 94.94 80 SER A C 1
ATOM 666 O O . SER A 1 80 ? -2.287 -6.325 24.460 1.00 94.94 80 SER A O 1
ATOM 668 N N . GLU A 1 81 ? -3.108 -7.129 26.383 1.00 95.25 81 GLU A N 1
ATOM 669 C CA . GLU A 1 81 ? -2.867 -5.917 27.174 1.00 95.25 81 GLU A CA 1
ATOM 670 C C . GLU A 1 81 ? -1.368 -5.717 27.389 1.00 95.25 81 GLU A C 1
ATOM 672 O O . GLU A 1 81 ? -0.846 -4.620 27.160 1.00 95.25 81 GLU A O 1
ATOM 677 N N . PHE A 1 82 ? -0.659 -6.814 27.668 1.00 95.12 82 PHE A N 1
ATOM 678 C CA . PHE A 1 82 ? 0.794 -6.810 27.766 1.00 95.12 82 PHE A CA 1
ATOM 679 C C . PHE A 1 82 ? 1.433 -6.359 26.449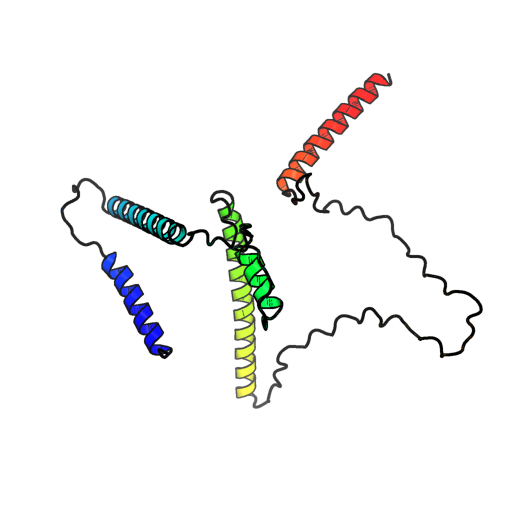 1.00 95.12 82 PHE A C 1
ATOM 681 O O . PHE A 1 82 ? 2.273 -5.462 26.445 1.00 95.12 82 PHE A O 1
ATOM 688 N N . SER A 1 83 ? 0.982 -6.907 25.314 1.00 93.31 83 SER A N 1
ATOM 689 C CA . SER A 1 83 ? 1.463 -6.501 23.988 1.00 93.31 83 SER A CA 1
ATOM 690 C C . SER A 1 83 ? 1.209 -5.015 23.715 1.00 93.31 83 SER A C 1
ATOM 692 O O . SER A 1 83 ? 2.100 -4.311 23.242 1.00 93.31 83 SER A O 1
ATOM 694 N N . GLN A 1 84 ? 0.036 -4.488 24.080 1.00 90.88 84 GLN A N 1
ATOM 695 C CA . GLN A 1 84 ? -0.241 -3.055 23.957 1.00 90.88 84 GLN A CA 1
ATOM 696 C C . GLN A 1 84 ? 0.677 -2.204 24.841 1.00 90.88 84 GLN A C 1
ATOM 698 O O . GLN A 1 84 ? 1.100 -1.129 24.412 1.00 90.88 84 GLN A O 1
ATOM 703 N N . ARG A 1 85 ? 0.993 -2.656 26.060 1.00 89.62 85 ARG A N 1
ATOM 704 C CA . ARG A 1 85 ? 1.919 -1.955 26.957 1.00 89.62 85 ARG A CA 1
ATOM 705 C C . ARG A 1 85 ? 3.338 -1.956 26.402 1.00 89.62 85 ARG A C 1
ATOM 707 O O . ARG A 1 85 ? 3.966 -0.903 26.385 1.00 89.62 85 ARG A O 1
ATOM 714 N N . VAL A 1 86 ? 3.799 -3.093 25.884 1.00 89.50 86 VAL A N 1
ATOM 715 C CA . VAL A 1 86 ? 5.087 -3.221 25.188 1.00 89.50 86 VAL A CA 1
ATOM 716 C C . VAL A 1 86 ? 5.133 -2.274 23.988 1.00 89.50 86 VAL A C 1
ATOM 718 O O . VAL A 1 86 ? 6.042 -1.455 23.893 1.00 89.50 86 VAL A O 1
ATOM 721 N N . ASN A 1 87 ? 4.108 -2.280 23.135 1.00 85.56 87 ASN A N 1
ATOM 722 C CA . ASN A 1 87 ? 4.040 -1.402 21.963 1.00 85.56 87 ASN A CA 1
ATOM 723 C C . ASN A 1 87 ? 4.039 0.091 22.329 1.00 85.56 87 ASN A C 1
ATOM 725 O O . ASN A 1 87 ? 4.613 0.896 21.604 1.00 85.56 87 ASN A O 1
ATOM 729 N N . LYS A 1 88 ? 3.405 0.476 23.445 1.00 84.06 88 LYS A N 1
ATOM 730 C CA . LYS A 1 88 ? 3.426 1.859 23.959 1.00 84.06 88 LYS A CA 1
ATOM 731 C C . LYS A 1 88 ? 4.770 2.240 24.581 1.00 84.06 88 LYS A C 1
ATOM 733 O O . LYS A 1 88 ? 5.116 3.421 24.582 1.00 84.06 88 LYS A O 1
ATOM 738 N N . ALA A 1 89 ? 5.474 1.269 25.156 1.00 84.81 89 ALA A N 1
ATOM 739 C CA . ALA A 1 89 ? 6.747 1.486 25.819 1.00 84.81 89 ALA A CA 1
ATOM 740 C C . ALA A 1 89 ? 7.914 1.607 24.843 1.00 84.81 89 ALA A C 1
ATOM 742 O O . ALA A 1 89 ? 8.845 2.373 25.089 1.00 84.81 89 ALA A O 1
ATOM 743 N N . ILE A 1 90 ? 7.849 0.893 23.718 1.00 80.25 90 ILE A N 1
ATOM 744 C CA . ILE A 1 90 ? 8.843 1.016 22.661 1.00 80.25 90 ILE A CA 1
ATOM 745 C C . ILE A 1 90 ? 8.734 2.435 22.062 1.00 80.25 90 ILE A C 1
ATOM 747 O O . ILE A 1 90 ? 7.683 2.799 21.532 1.00 80.25 90 ILE A O 1
ATOM 751 N N . PRO A 1 91 ? 9.811 3.246 22.057 1.00 72.75 91 PRO A N 1
ATOM 752 C CA . PRO A 1 91 ? 9.828 4.574 21.439 1.00 72.75 91 PRO A CA 1
ATOM 753 C C . PRO A 1 91 ? 9.874 4.509 19.900 1.00 72.75 91 PRO A C 1
ATOM 755 O O . PRO A 1 91 ? 10.415 5.393 19.240 1.00 72.75 91 PRO A O 1
ATOM 758 N N . VAL A 1 92 ? 9.300 3.469 19.300 1.00 71.19 92 VAL A N 1
ATOM 759 C CA . VAL A 1 92 ? 9.114 3.360 17.860 1.00 71.19 92 VAL A CA 1
ATOM 760 C C . VAL A 1 92 ? 7.737 3.932 17.582 1.00 71.19 92 VAL A C 1
ATOM 762 O O . VAL A 1 92 ? 6.715 3.258 17.696 1.00 71.19 92 VAL A O 1
ATOM 765 N N . SER A 1 93 ? 7.696 5.215 17.219 1.00 61.16 93 SER A N 1
ATOM 766 C CA . SER A 1 93 ? 6.510 5.761 16.575 1.00 61.16 93 SER A CA 1
ATOM 767 C C . SER A 1 93 ? 6.382 5.072 15.219 1.00 61.16 93 SER A C 1
ATOM 769 O O . SER A 1 93 ? 6.905 5.564 14.215 1.00 61.16 93 SER A O 1
ATOM 771 N N . PHE A 1 94 ? 5.706 3.925 15.168 1.00 60.12 94 PHE A N 1
ATOM 772 C CA . PHE A 1 94 ? 5.147 3.470 13.909 1.00 60.12 94 PHE A CA 1
ATOM 773 C C . PHE A 1 94 ? 4.308 4.638 13.405 1.00 60.12 94 PHE A C 1
ATOM 775 O O . PHE A 1 94 ? 3.398 5.108 14.092 1.00 60.12 94 PHE A O 1
ATOM 782 N N . LYS A 1 95 ? 4.682 5.191 12.250 1.00 55.50 95 LYS A N 1
ATOM 783 C CA . LYS A 1 95 ? 3.909 6.221 11.555 1.00 55.50 95 LYS A CA 1
ATOM 784 C C . LYS A 1 95 ? 2.627 5.550 11.040 1.00 55.50 95 LYS A C 1
ATOM 786 O O . LYS A 1 95 ? 2.478 5.339 9.848 1.00 55.50 95 LYS A O 1
ATOM 791 N N . SER A 1 96 ? 1.746 5.128 11.946 1.00 52.88 96 SER A N 1
ATOM 792 C CA . SER A 1 96 ? 0.430 4.568 11.635 1.00 52.88 96 SER A CA 1
ATOM 793 C C . SER A 1 96 ? -0.630 5.663 11.484 1.00 52.88 96 SER A C 1
ATOM 795 O O . SER A 1 96 ? -1.765 5.381 11.116 1.00 52.88 96 SER A O 1
ATOM 797 N N . GLY A 1 97 ? -0.264 6.928 11.714 1.00 55.31 97 GLY A N 1
ATOM 798 C CA . GLY A 1 97 ? -1.019 8.069 11.202 1.00 55.31 97 GLY A CA 1
ATOM 799 C C . GLY A 1 97 ? -0.718 8.285 9.717 1.00 55.31 97 GLY A C 1
ATOM 800 O O . GLY A 1 97 ? 0.381 7.931 9.284 1.00 55.31 97 GLY A O 1
ATOM 801 N N . PRO A 1 98 ? -1.647 8.878 8.937 1.00 49.44 98 PRO A N 1
ATOM 802 C CA . PRO A 1 98 ? -1.384 9.198 7.541 1.00 49.44 98 PRO A CA 1
ATOM 803 C C . PRO A 1 98 ? -0.091 10.005 7.496 1.00 49.44 98 PRO A C 1
ATOM 805 O O . PRO A 1 98 ? 0.013 11.063 8.125 1.00 49.44 98 PRO A O 1
ATOM 808 N N . SER A 1 99 ? 0.926 9.453 6.837 1.00 54.06 99 SER A N 1
ATOM 809 C CA . SER A 1 99 ? 2.178 10.151 6.589 1.00 54.06 99 SER A CA 1
ATOM 810 C C . SER A 1 99 ? 1.829 11.542 6.078 1.00 54.06 99 SER A C 1
ATOM 812 O O . SER A 1 99 ? 1.040 11.659 5.140 1.00 54.06 99 SER A O 1
ATOM 814 N N . LYS A 1 100 ? 2.359 12.587 6.721 1.00 50.12 100 LYS A N 1
ATOM 815 C CA . LYS A 1 100 ? 2.322 13.942 6.171 1.00 50.12 100 LYS A CA 1
ATOM 816 C C . LYS A 1 100 ? 3.093 13.868 4.857 1.00 50.12 100 LYS A C 1
ATOM 818 O O . LYS A 1 100 ? 4.320 13.837 4.882 1.00 50.12 100 LYS A O 1
ATOM 823 N N . ILE A 1 101 ? 2.364 13.656 3.769 1.00 49.69 101 ILE A N 1
ATOM 824 C CA . ILE A 1 101 ? 2.901 13.690 2.418 1.00 49.69 101 ILE A CA 1
ATOM 825 C C . ILE A 1 101 ? 3.291 15.148 2.172 1.00 49.69 101 ILE A C 1
ATOM 827 O O . ILE A 1 101 ? 2.687 16.074 2.714 1.00 49.69 101 ILE A O 1
ATOM 831 N N . ASP A 1 102 ? 4.424 15.305 1.509 1.00 47.31 102 ASP A N 1
ATOM 832 C CA . ASP A 1 102 ? 5.089 16.575 1.283 1.00 47.31 102 ASP A CA 1
ATOM 833 C C . ASP A 1 102 ? 4.214 17.459 0.373 1.00 47.31 102 ASP A C 1
ATOM 835 O O . ASP A 1 102 ? 3.763 17.004 -0.689 1.00 47.31 102 ASP A O 1
ATOM 839 N N . GLU A 1 103 ? 3.980 18.716 0.776 1.00 58.84 103 GLU A N 1
ATOM 840 C CA . GLU A 1 103 ? 2.956 19.631 0.219 1.00 58.84 103 GLU A CA 1
ATOM 841 C C . GLU A 1 103 ? 3.060 19.826 -1.309 1.00 58.84 103 GLU A C 1
ATOM 843 O O . GLU A 1 103 ? 2.088 20.194 -1.978 1.00 58.84 103 GLU A O 1
ATOM 848 N N . PHE A 1 104 ? 4.230 19.554 -1.892 1.00 52.44 104 PHE A N 1
ATOM 849 C CA . PHE A 1 104 ? 4.497 19.735 -3.317 1.00 52.44 104 PHE A CA 1
ATOM 850 C C . PHE A 1 104 ? 4.097 18.528 -4.187 1.00 52.44 104 PHE A C 1
ATOM 852 O O . PHE A 1 104 ? 3.680 18.695 -5.336 1.00 52.44 104 PHE A O 1
ATOM 859 N N . THR A 1 105 ? 4.140 17.307 -3.642 1.00 55.75 105 THR A N 1
ATOM 860 C CA . THR A 1 105 ? 3.652 16.085 -4.318 1.00 55.75 105 THR A CA 1
ATOM 861 C C . THR A 1 105 ? 2.133 15.895 -4.189 1.00 55.75 105 THR A C 1
ATOM 863 O O . THR A 1 105 ? 1.512 15.153 -4.959 1.00 55.75 105 THR A O 1
ATOM 866 N N . ASP A 1 106 ? 1.506 16.659 -3.291 1.00 64.44 106 ASP A N 1
ATOM 867 C CA . ASP A 1 106 ? 0.125 16.482 -2.850 1.00 64.44 106 ASP A CA 1
ATOM 868 C C . ASP A 1 106 ? -0.948 16.835 -3.874 1.00 64.44 106 ASP A C 1
ATOM 870 O O . ASP A 1 106 ? -2.008 16.217 -3.863 1.00 64.44 106 ASP A O 1
ATOM 874 N N . LYS A 1 107 ? -0.759 17.810 -4.773 1.00 78.88 107 LYS A N 1
ATOM 875 C CA . LYS A 1 107 ? -1.879 18.248 -5.639 1.00 78.88 107 LYS A CA 1
ATOM 876 C C . LYS A 1 107 ? -2.413 17.110 -6.516 1.00 78.88 107 LYS A C 1
ATOM 878 O O . LYS A 1 107 ? -3.630 16.950 -6.646 1.00 78.88 107 LYS A O 1
ATOM 883 N N . LYS A 1 108 ? -1.521 16.292 -7.087 1.00 79.31 108 LYS A N 1
ATOM 884 C CA . LYS A 1 108 ? -1.907 15.133 -7.912 1.00 79.31 108 LYS A CA 1
ATOM 885 C C . LYS A 1 108 ? -2.527 14.022 -7.066 1.00 79.31 108 LYS A C 1
ATOM 887 O O . LYS A 1 108 ? -3.559 13.476 -7.458 1.00 79.31 108 LYS A O 1
ATOM 892 N N . GLU A 1 109 ? -1.954 13.711 -5.906 1.00 78.06 109 GLU A N 1
ATOM 893 C CA . GLU A 1 109 ? -2.486 12.673 -5.016 1.00 78.06 109 GLU A CA 1
ATOM 894 C C . GLU A 1 109 ? -3.823 13.076 -4.397 1.00 78.06 109 GLU A C 1
ATOM 896 O O . GLU A 1 109 ? -4.776 12.302 -4.442 1.00 78.06 109 GLU A O 1
ATOM 901 N N . LYS A 1 110 ? -3.956 14.320 -3.936 1.00 83.44 110 LYS A N 1
ATOM 902 C CA . LYS A 1 110 ? -5.201 14.906 -3.436 1.00 83.44 110 LYS A CA 1
ATOM 903 C C . LYS A 1 110 ? -6.291 14.890 -4.503 1.00 83.44 110 LYS A C 1
ATOM 905 O O . LYS A 1 110 ? -7.404 14.469 -4.199 1.00 83.44 110 LYS A O 1
ATOM 910 N N . LYS A 1 111 ? -5.979 15.246 -5.760 1.00 89.25 111 LYS A N 1
ATOM 911 C CA . LYS A 1 111 ? -6.924 15.124 -6.889 1.00 89.25 111 LYS A CA 1
ATOM 912 C C . LYS A 1 111 ? -7.326 13.665 -7.134 1.00 89.25 111 LYS A C 1
ATOM 914 O O . LYS A 1 111 ? -8.500 13.384 -7.355 1.00 89.25 111 LYS A O 1
ATOM 919 N N . LYS A 1 112 ? -6.384 12.719 -7.049 1.00 89.75 112 LYS A N 1
ATOM 920 C CA . LYS A 1 112 ? -6.653 11.278 -7.204 1.00 89.75 112 LYS A CA 1
ATOM 921 C C . LYS A 1 112 ? -7.521 10.724 -6.067 1.00 89.75 112 LYS A C 1
ATOM 923 O O . LYS A 1 112 ? -8.441 9.951 -6.324 1.00 89.75 112 LYS A O 1
ATOM 928 N N . ILE A 1 113 ? -7.262 11.134 -4.827 1.00 85.88 113 ILE A N 1
ATOM 929 C CA . ILE A 1 113 ? -8.050 10.770 -3.643 1.00 85.88 113 ILE A CA 1
ATOM 930 C C . ILE A 1 113 ? -9.455 11.373 -3.740 1.00 85.88 113 ILE A C 1
ATOM 932 O O . ILE A 1 113 ? -10.422 10.658 -3.487 1.00 85.88 113 ILE A O 1
ATOM 936 N N . ALA A 1 114 ? -9.578 12.639 -4.150 1.00 90.12 114 ALA A N 1
ATOM 937 C CA . ALA A 1 114 ? -10.861 13.307 -4.366 1.00 90.12 114 ALA A CA 1
ATOM 938 C C . ALA A 1 114 ? -11.685 12.594 -5.446 1.00 90.12 114 ALA A C 1
ATOM 940 O O . ALA A 1 114 ? -12.794 12.163 -5.159 1.00 90.12 114 ALA A O 1
ATOM 941 N N . LYS A 1 115 ? -11.098 12.322 -6.621 1.00 93.62 115 LYS A N 1
ATOM 942 C CA . LYS A 1 115 ? -11.759 11.573 -7.705 1.00 93.62 115 LYS A CA 1
ATOM 943 C C . LYS A 1 115 ? -12.206 10.174 -7.263 1.00 93.62 115 LYS A C 1
ATOM 945 O O . LYS A 1 115 ? -13.243 9.683 -7.693 1.00 93.62 115 LYS A O 1
ATOM 950 N N . ARG A 1 116 ? -11.432 9.506 -6.396 1.00 91.62 116 ARG A N 1
ATOM 951 C CA . ARG A 1 116 ? -11.794 8.187 -5.848 1.00 91.62 116 ARG A CA 1
ATOM 952 C C . ARG A 1 116 ? -12.923 8.265 -4.817 1.00 91.62 116 ARG A C 1
ATOM 954 O O . ARG A 1 116 ? -13.699 7.320 -4.725 1.00 91.62 116 ARG A O 1
ATOM 961 N N . LYS A 1 117 ? -12.993 9.342 -4.030 1.00 89.69 117 LYS A N 1
ATOM 962 C CA . LYS A 1 117 ? -14.108 9.595 -3.105 1.00 89.69 117 LYS A CA 1
ATOM 963 C C . LYS A 1 117 ? -15.385 9.909 -3.873 1.00 89.69 117 LYS A C 1
ATOM 965 O O . LYS A 1 117 ? -16.373 9.243 -3.626 1.00 89.69 117 LYS A O 1
ATOM 970 N N . GLU A 1 118 ? -15.305 10.802 -4.853 1.00 93.31 118 GLU A N 1
ATOM 971 C CA . GLU A 1 118 ? -16.419 11.172 -5.729 1.00 93.31 118 GLU A CA 1
ATOM 972 C C . GLU A 1 118 ? -16.955 9.964 -6.504 1.00 93.31 118 GLU A C 1
ATOM 974 O O . GLU A 1 118 ? -18.157 9.754 -6.556 1.00 93.31 118 GLU A O 1
ATOM 979 N N . LYS A 1 119 ? -16.073 9.109 -7.049 1.00 94.00 119 LYS A N 1
ATOM 980 C CA . LYS A 1 119 ? -16.511 7.858 -7.683 1.00 94.00 119 LYS A CA 1
ATOM 981 C C . LYS A 1 119 ? -17.254 6.962 -6.693 1.00 94.00 119 LYS A C 1
ATOM 983 O O . LYS A 1 119 ? -18.306 6.450 -7.024 1.00 94.00 119 LYS A O 1
ATOM 988 N N . ARG A 1 120 ? -16.716 6.789 -5.482 1.00 91.31 120 ARG A N 1
ATOM 989 C CA . ARG A 1 120 ? -17.361 5.962 -4.457 1.00 91.31 120 ARG A CA 1
ATOM 990 C C . ARG A 1 120 ? -18.719 6.534 -4.047 1.00 91.31 120 ARG A C 1
ATOM 992 O O . ARG A 1 120 ? -19.620 5.757 -3.801 1.00 91.31 120 ARG A O 1
ATOM 999 N N . GLU A 1 121 ? -18.843 7.850 -3.952 1.00 90.75 121 GLU A N 1
ATOM 1000 C CA . GLU A 1 121 ? -20.100 8.534 -3.639 1.00 90.75 121 GLU A CA 1
ATOM 1001 C C . GLU A 1 121 ? -21.116 8.381 -4.776 1.00 90.75 121 GLU A C 1
ATOM 1003 O O . GLU A 1 121 ? -22.251 8.023 -4.508 1.00 90.75 121 GLU A O 1
ATOM 1008 N N . ARG A 1 122 ? -20.687 8.505 -6.041 1.00 91.88 122 ARG A N 1
ATOM 1009 C CA . ARG A 1 122 ? -21.523 8.178 -7.208 1.00 91.88 122 ARG A CA 1
ATOM 1010 C C . ARG A 1 122 ? -21.993 6.726 -7.206 1.00 91.88 122 ARG A C 1
ATOM 1012 O O . ARG A 1 122 ? -23.182 6.499 -7.342 1.00 91.88 122 ARG A O 1
ATOM 1019 N N . ASP A 1 123 ? -21.082 5.775 -6.991 1.00 90.75 123 ASP A N 1
ATOM 1020 C CA . ASP A 1 123 ? -21.424 4.349 -6.922 1.00 90.75 123 ASP A CA 1
ATOM 1021 C C . ASP A 1 123 ? -22.421 4.078 -5.768 1.00 90.75 123 ASP A C 1
ATOM 1023 O O . ASP A 1 123 ? -23.280 3.213 -5.883 1.00 90.75 123 ASP A O 1
ATOM 1027 N N . TRP A 1 124 ? -22.312 4.803 -4.644 1.00 87.00 124 TRP A N 1
ATOM 1028 C CA . TRP A 1 124 ? -23.260 4.707 -3.525 1.00 87.00 124 TRP A CA 1
ATOM 1029 C C . TRP A 1 124 ? -24.628 5.301 -3.865 1.00 87.00 124 TRP A C 1
ATOM 1031 O O . TRP A 1 124 ? -25.629 4.645 -3.599 1.00 87.00 124 TRP A O 1
ATOM 1041 N N . ASN A 1 125 ? -24.668 6.485 -4.477 1.00 90.38 125 ASN A N 1
ATOM 1042 C CA . ASN A 1 125 ? -25.917 7.129 -4.881 1.00 90.38 125 ASN A CA 1
ATOM 1043 C C . ASN A 1 125 ? -26.644 6.314 -5.955 1.00 90.38 125 ASN A C 1
ATOM 1045 O O . ASN A 1 125 ? -27.847 6.153 -5.861 1.00 90.38 125 ASN A O 1
ATOM 1049 N N . GLU A 1 126 ? -25.925 5.740 -6.921 1.00 88.75 126 GLU A N 1
ATOM 1050 C CA . GLU A 1 126 ? -26.511 4.871 -7.950 1.00 88.75 126 GLU A CA 1
ATOM 1051 C C . GLU A 1 126 ? -27.094 3.587 -7.335 1.00 88.75 126 GLU A C 1
ATOM 1053 O O . GLU A 1 126 ? -28.126 3.093 -7.780 1.00 88.75 126 GLU A O 1
ATOM 1058 N N . ILE A 1 127 ? -26.470 3.035 -6.286 1.00 86.69 127 ILE A N 1
ATOM 1059 C CA . ILE A 1 127 ? -27.040 1.904 -5.535 1.00 86.69 127 ILE A CA 1
ATOM 1060 C C . ILE A 1 127 ? -28.305 2.325 -4.774 1.00 86.69 127 ILE A C 1
ATOM 1062 O O . ILE A 1 127 ? -29.234 1.526 -4.692 1.00 86.69 127 ILE A O 1
ATOM 1066 N N . GLU A 1 128 ? -28.326 3.531 -4.204 1.00 86.12 128 GLU A N 1
ATOM 1067 C CA . GLU A 1 128 ? -29.462 4.060 -3.441 1.00 86.12 128 GLU A CA 1
ATOM 1068 C C . GLU A 1 128 ? -30.644 4.418 -4.357 1.00 86.12 128 GLU A C 1
ATOM 1070 O O . GLU A 1 128 ? -31.750 3.971 -4.089 1.00 86.12 128 GLU A O 1
ATOM 1075 N N . GLU A 1 129 ? -30.402 5.064 -5.500 1.00 84.94 129 GLU A N 1
ATOM 1076 C CA . GLU A 1 129 ? -31.403 5.364 -6.538 1.00 84.94 129 GLU A CA 1
ATOM 1077 C C . GLU A 1 129 ? -32.006 4.079 -7.127 1.00 84.94 129 GLU A C 1
ATOM 1079 O O . GLU A 1 129 ? -33.218 3.901 -7.125 1.00 84.94 129 GLU A O 1
ATOM 1084 N N . ASN A 1 130 ? -31.173 3.094 -7.494 1.00 85.56 130 ASN A N 1
ATOM 1085 C CA . ASN A 1 130 ? -31.667 1.781 -7.936 1.00 85.56 130 ASN A CA 1
ATOM 1086 C C . ASN A 1 130 ? -32.462 1.033 -6.850 1.00 85.56 130 ASN A C 1
ATOM 1088 O O . ASN A 1 130 ? -33.214 0.103 -7.158 1.00 85.56 130 ASN A O 1
ATOM 1092 N N . PHE A 1 131 ? -32.220 1.339 -5.573 1.00 78.31 131 PHE A N 1
ATOM 1093 C CA . PHE A 1 131 ? -32.985 0.769 -4.472 1.00 78.31 131 PHE A CA 1
ATOM 1094 C C . PHE A 1 131 ? -34.326 1.493 -4.323 1.00 78.31 131 PHE A C 1
ATOM 1096 O O . PHE A 1 131 ? -35.342 0.812 -4.216 1.00 78.31 131 PHE A O 1
ATOM 1103 N N . GLU A 1 132 ? -34.340 2.827 -4.390 1.00 78.75 132 GLU A N 1
ATOM 1104 C CA . GLU A 1 132 ? -35.554 3.653 -4.376 1.00 78.75 132 GLU A CA 1
ATOM 1105 C C . GLU A 1 132 ? -36.493 3.310 -5.545 1.00 78.75 132 GLU A C 1
ATOM 1107 O O . GLU A 1 132 ? -37.666 3.018 -5.301 1.00 78.75 132 GLU A O 1
ATOM 1112 N N . ASP A 1 133 ? -35.977 3.205 -6.774 1.00 78.31 133 ASP A N 1
ATOM 1113 C CA . ASP A 1 133 ? -36.758 2.821 -7.961 1.00 78.31 133 ASP A CA 1
ATOM 1114 C C . ASP A 1 133 ? -37.419 1.448 -7.789 1.00 78.31 133 ASP A C 1
ATOM 1116 O O . ASP A 1 133 ? -38.617 1.288 -8.022 1.00 78.31 133 ASP A O 1
ATOM 1120 N N . LYS A 1 134 ? -36.674 0.455 -7.283 1.00 77.56 134 LYS A N 1
ATOM 1121 C CA . LYS A 1 134 ? -37.231 -0.878 -7.001 1.00 77.56 134 LYS A CA 1
ATOM 1122 C C . LYS A 1 134 ? -38.280 -0.856 -5.898 1.00 77.56 134 LYS A C 1
ATOM 1124 O O . LYS A 1 134 ? -39.228 -1.635 -5.958 1.00 77.56 134 LYS A O 1
ATOM 1129 N N . THR A 1 135 ? -38.115 -0.013 -4.878 1.00 74.69 135 THR A N 1
ATOM 1130 C CA . THR A 1 135 ? -39.144 0.129 -3.841 1.00 74.69 135 THR A CA 1
ATOM 1131 C C . THR A 1 135 ? -40.404 0.799 -4.379 1.00 74.69 135 THR A C 1
ATOM 1133 O O . THR A 1 135 ? -41.501 0.355 -4.053 1.00 74.69 135 THR A O 1
ATOM 1136 N N . TRP A 1 136 ? -40.272 1.789 -5.266 1.00 75.38 136 TRP A N 1
ATOM 1137 C CA . TRP A 1 136 ? -41.419 2.466 -5.864 1.00 75.38 136 TRP A CA 1
ATOM 1138 C C . TRP A 1 136 ? -42.171 1.582 -6.875 1.00 75.38 136 TRP A C 1
ATOM 1140 O O . TRP A 1 136 ? -43.405 1.537 -6.869 1.00 75.38 136 TRP A O 1
ATOM 1150 N N . GLU A 1 137 ? -41.457 0.805 -7.695 1.00 70.81 137 GLU A N 1
ATOM 1151 C CA . GLU A 1 137 ? -42.067 -0.213 -8.563 1.00 70.81 137 GLU A CA 1
ATOM 1152 C C . GLU A 1 137 ? -42.811 -1.291 -7.752 1.00 70.81 137 GLU A C 1
ATOM 1154 O O . GLU A 1 137 ? -43.896 -1.725 -8.144 1.00 70.81 137 GLU A O 1
ATOM 1159 N N . ALA A 1 138 ? -42.279 -1.704 -6.595 1.00 64.88 138 ALA A N 1
ATOM 1160 C CA . ALA A 1 138 ? -42.945 -2.668 -5.716 1.00 64.88 138 ALA A CA 1
ATOM 1161 C C . ALA A 1 138 ? -44.239 -2.105 -5.097 1.00 64.88 138 ALA A C 1
ATOM 1163 O O . ALA A 1 138 ? -45.252 -2.806 -5.070 1.00 64.88 138 ALA A O 1
ATOM 1164 N N . ASP A 1 139 ? -44.233 -0.839 -4.659 1.00 73.56 139 ASP A N 1
ATOM 1165 C CA . ASP A 1 139 ? -45.420 -0.168 -4.105 1.00 73.56 139 ASP A CA 1
ATOM 1166 C C . ASP A 1 139 ? -46.529 0.017 -5.155 1.00 73.56 139 ASP A C 1
ATOM 1168 O O . ASP A 1 139 ? -47.714 -0.078 -4.834 1.00 73.56 139 ASP A O 1
ATOM 1172 N N . THR A 1 140 ? -46.167 0.247 -6.421 1.00 76.75 140 THR A N 1
ATOM 1173 C CA . THR A 1 140 ? -47.139 0.430 -7.517 1.00 76.75 140 THR A CA 1
ATOM 1174 C C . THR A 1 140 ? -47.687 -0.885 -8.072 1.00 76.75 140 THR A C 1
ATOM 1176 O O . THR A 1 140 ? -48.855 -0.941 -8.457 1.00 76.75 140 THR A O 1
ATOM 1179 N N . THR A 1 141 ? -46.888 -1.955 -8.103 1.00 76.12 141 THR A N 1
ATOM 1180 C CA . THR A 1 141 ? -47.301 -3.265 -8.649 1.00 76.12 141 THR A CA 1
ATOM 1181 C C . THR A 1 141 ? -47.829 -4.244 -7.598 1.00 76.12 141 THR A C 1
ATOM 1183 O O . THR A 1 141 ? -48.399 -5.276 -7.956 1.00 76.12 141 THR A O 1
ATOM 1186 N N . GLY A 1 142 ? -47.649 -3.955 -6.304 1.00 68.81 142 GLY A N 1
ATOM 1187 C CA . GLY A 1 142 ? -48.064 -4.828 -5.201 1.00 68.81 142 GLY A CA 1
ATOM 1188 C C . GLY A 1 142 ? -47.282 -6.145 -5.114 1.00 68.81 142 GLY A C 1
ATOM 1189 O O . GLY A 1 142 ? -47.653 -7.032 -4.343 1.00 68.81 142 GLY A O 1
ATOM 1190 N N . GLN A 1 143 ? -46.209 -6.305 -5.895 1.00 60.62 143 GLN A N 1
ATOM 1191 C CA . GLN A 1 143 ? -45.367 -7.497 -5.872 1.00 60.62 143 GLN A CA 1
ATOM 1192 C C . GLN A 1 143 ? -44.208 -7.306 -4.890 1.00 60.62 143 GLN A C 1
ATOM 1194 O O . GLN A 1 143 ? -43.355 -6.437 -5.050 1.00 60.62 143 GLN A O 1
ATOM 1199 N N . PHE A 1 144 ? -44.165 -8.153 -3.861 1.00 59.28 144 PHE A N 1
ATOM 1200 C CA . PHE A 1 144 ? -43.080 -8.182 -2.883 1.00 59.28 144 PHE A CA 1
ATOM 1201 C C . PHE A 1 144 ? -41.768 -8.615 -3.555 1.00 59.28 144 PHE A C 1
ATOM 1203 O O . PHE A 1 144 ? -41.542 -9.800 -3.805 1.00 59.28 144 PHE A O 1
ATOM 1210 N N . ILE A 1 145 ? -40.880 -7.659 -3.837 1.00 60.72 145 ILE A N 1
ATOM 1211 C CA . ILE A 1 145 ? -39.537 -7.954 -4.341 1.00 60.72 145 ILE A CA 1
ATOM 1212 C C . ILE A 1 145 ? -38.686 -8.429 -3.160 1.00 60.72 145 ILE A C 1
ATOM 1214 O O . ILE A 1 145 ? -38.328 -7.651 -2.274 1.00 60.72 145 ILE A O 1
ATOM 1218 N N . GLN A 1 146 ? -38.344 -9.720 -3.139 1.00 63.16 146 GLN A N 1
ATOM 1219 C CA . GLN A 1 146 ? -37.441 -10.277 -2.136 1.00 63.16 146 GLN A CA 1
ATOM 1220 C C . GLN A 1 146 ? -36.066 -9.613 -2.278 1.00 63.16 146 GLN A C 1
ATOM 1222 O O . GLN A 1 146 ? -35.301 -9.884 -3.203 1.00 63.16 146 GLN A O 1
ATOM 1227 N N . ILE A 1 147 ? -35.755 -8.712 -1.347 1.00 60.78 147 ILE A N 1
ATOM 1228 C CA . ILE A 1 147 ? -34.475 -8.016 -1.287 1.00 60.78 147 ILE A CA 1
ATOM 1229 C C . ILE A 1 147 ? -33.401 -9.067 -0.995 1.00 60.78 147 ILE A C 1
ATOM 1231 O O . ILE A 1 147 ? -33.204 -9.467 0.156 1.00 60.78 147 ILE A O 1
ATOM 1235 N N . GLU A 1 148 ? -32.681 -9.517 -2.025 1.00 59.94 148 GLU A N 1
ATOM 1236 C CA . GLU A 1 148 ? -31.445 -10.289 -1.880 1.00 59.94 148 GLU A CA 1
ATOM 1237 C C . GLU A 1 148 ? -30.371 -9.383 -1.270 1.00 59.94 148 GLU A C 1
ATOM 1239 O O . GLU A 1 148 ? -29.443 -8.896 -1.921 1.00 59.94 148 GLU A O 1
ATOM 1244 N N . SER A 1 149 ? -30.527 -9.109 0.023 1.00 57.38 149 SER A N 1
ATOM 1245 C CA . SER A 1 149 ? -29.556 -8.398 0.823 1.00 57.38 149 SER A CA 1
ATOM 1246 C C . SER A 1 149 ? -28.239 -9.163 0.725 1.00 57.38 149 SER A C 1
ATOM 1248 O O . SER A 1 149 ? -28.047 -10.230 1.299 1.00 57.38 149 SER A O 1
ATOM 1250 N N . ARG A 1 150 ? -27.312 -8.590 -0.046 1.00 57.06 150 ARG A N 1
ATOM 1251 C CA . ARG A 1 150 ? -25.931 -9.056 -0.178 1.00 57.06 150 ARG A CA 1
ATOM 1252 C C . ARG A 1 150 ? -25.868 -10.453 -0.787 1.00 57.06 150 ARG A C 1
ATOM 1254 O O . ARG A 1 150 ? -25.661 -11.434 -0.076 1.00 57.06 150 ARG A O 1
ATOM 1261 N N . LYS A 1 151 ? -25.925 -10.512 -2.122 1.00 58.69 151 LYS A N 1
ATOM 1262 C CA . LYS A 1 151 ? -25.414 -11.631 -2.927 1.00 58.69 151 LYS A CA 1
ATOM 1263 C C . LYS A 1 151 ? -24.113 -12.114 -2.282 1.00 58.69 151 LYS A C 1
ATOM 1265 O O . LYS A 1 151 ? -23.080 -11.441 -2.376 1.00 58.69 151 LYS A O 1
ATOM 1270 N N . LYS A 1 152 ? -24.188 -13.206 -1.510 1.00 63.88 152 LYS A N 1
ATOM 1271 C CA . LYS A 1 152 ? -23.025 -13.756 -0.819 1.00 63.88 152 LYS A CA 1
ATOM 1272 C C . LYS A 1 152 ? -22.032 -14.021 -1.932 1.00 63.88 152 LYS A C 1
ATOM 1274 O O . LYS A 1 152 ? -22.367 -14.693 -2.908 1.00 63.88 152 LYS A O 1
ATOM 1279 N N . ARG A 1 153 ? -20.855 -13.397 -1.847 1.00 68.06 153 ARG A N 1
ATOM 1280 C CA . ARG A 1 153 ? -19.751 -13.711 -2.753 1.00 68.06 153 ARG A CA 1
ATOM 1281 C C . ARG A 1 153 ? -19.702 -15.229 -2.819 1.00 68.06 153 ARG A C 1
ATOM 1283 O O . ARG A 1 153 ? -19.650 -15.842 -1.753 1.00 68.06 153 ARG A O 1
ATOM 1290 N N . LYS A 1 154 ? -19.804 -15.813 -4.022 1.00 71.62 154 LYS A N 1
ATOM 1291 C CA . LYS A 1 154 ? -19.595 -17.255 -4.187 1.00 71.62 154 LYS A CA 1
ATOM 1292 C C . LYS A 1 154 ? -18.328 -17.566 -3.399 1.00 71.62 154 LYS A C 1
ATOM 1294 O O . LYS A 1 154 ? -17.334 -16.862 -3.611 1.00 71.62 154 LYS A O 1
ATOM 1299 N N . ASN A 1 155 ? -18.415 -18.477 -2.424 1.00 74.50 155 ASN A N 1
ATOM 1300 C CA . ASN A 1 155 ? -17.259 -18.864 -1.622 1.00 74.50 155 ASN A CA 1
ATOM 1301 C C . ASN A 1 155 ? -16.100 -19.054 -2.600 1.00 74.50 155 ASN A C 1
ATOM 1303 O O . ASN A 1 155 ? -16.297 -19.666 -3.654 1.00 74.50 155 ASN A O 1
ATOM 1307 N N . SER A 1 156 ? -14.955 -18.421 -2.323 1.00 75.19 156 SER A N 1
ATOM 1308 C CA . SER A 1 156 ? -13.777 -18.583 -3.175 1.00 75.19 156 SER A CA 1
ATOM 1309 C C . SER A 1 156 ? -13.604 -20.074 -3.457 1.00 75.19 156 SER A C 1
ATOM 1311 O O . SER A 1 156 ? -13.773 -20.836 -2.498 1.00 75.19 156 SER A O 1
ATOM 1313 N N . PRO A 1 157 ? -13.326 -20.486 -4.709 1.00 77.75 157 PRO A N 1
ATOM 1314 C CA . PRO A 1 157 ? -13.153 -21.894 -5.040 1.00 77.75 157 PRO A CA 1
ATOM 1315 C C . PRO A 1 157 ? -12.272 -22.543 -3.979 1.00 77.75 157 PRO A C 1
ATOM 1317 O O . PRO A 1 157 ? -11.192 -22.022 -3.690 1.00 77.75 157 PRO A O 1
ATOM 1320 N N . ASP A 1 158 ? -12.795 -23.578 -3.324 1.00 82.06 158 ASP A N 1
ATOM 1321 C CA . ASP A 1 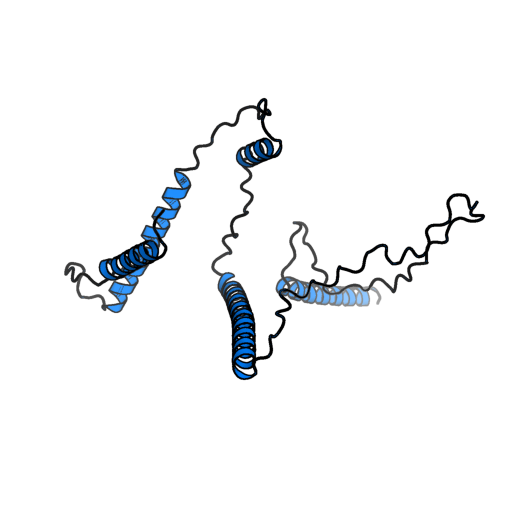158 ? -12.065 -24.287 -2.282 1.00 82.06 158 ASP A CA 1
ATOM 1322 C C . ASP A 1 158 ? -10.720 -24.734 -2.882 1.00 82.06 158 ASP A C 1
ATOM 1324 O O . ASP A 1 158 ? -10.734 -25.420 -3.912 1.00 82.06 158 ASP A O 1
ATOM 1328 N N . PRO A 1 159 ? -9.564 -24.329 -2.313 1.00 77.12 159 PRO A N 1
ATOM 1329 C CA . PRO A 1 159 ? -8.255 -24.706 -2.845 1.00 77.12 159 PRO A CA 1
ATOM 1330 C C . PRO A 1 159 ? -8.067 -26.227 -2.932 1.00 77.12 159 PRO A C 1
ATOM 1332 O O . PRO A 1 159 ? -7.187 -26.687 -3.657 1.00 77.12 159 PRO A O 1
ATOM 1335 N N . TRP A 1 160 ? -8.894 -27.002 -2.225 1.00 79.94 160 TRP A N 1
ATOM 1336 C CA . TRP A 1 160 ? -8.851 -28.458 -2.193 1.00 79.94 160 TRP A CA 1
ATOM 1337 C C . TRP A 1 160 ? -9.932 -29.148 -3.024 1.00 79.94 160 TRP A C 1
ATOM 1339 O O . TRP A 1 160 ? -9.928 -30.373 -3.085 1.00 79.94 160 TRP A O 1
ATOM 1349 N N . ALA A 1 161 ? -10.808 -28.420 -3.724 1.00 80.44 161 ALA A N 1
ATOM 1350 C CA . ALA A 1 161 ? -11.848 -29.035 -4.561 1.00 80.44 161 ALA A CA 1
ATOM 1351 C C . ALA A 1 161 ? -11.278 -29.977 -5.645 1.00 80.44 161 ALA A C 1
ATOM 1353 O O . ALA A 1 161 ? -11.954 -30.905 -6.083 1.00 80.44 161 ALA A O 1
ATOM 1354 N N . ASN A 1 162 ? -10.024 -29.759 -6.051 1.00 75.06 162 ASN A N 1
ATOM 1355 C CA . ASN A 1 162 ? -9.329 -30.579 -7.043 1.00 75.06 162 ASN A CA 1
ATOM 1356 C C . ASN A 1 162 ? -8.678 -31.844 -6.458 1.00 75.06 162 ASN A C 1
ATOM 1358 O O . ASN A 1 162 ? -8.162 -32.651 -7.227 1.00 75.06 162 ASN A O 1
ATOM 1362 N N . LEU A 1 163 ? -8.688 -32.047 -5.134 1.00 75.50 163 LEU A N 1
ATOM 1363 C CA . LEU A 1 163 ? -8.310 -33.325 -4.517 1.00 75.50 163 LEU A CA 1
ATOM 1364 C C . LEU A 1 163 ? -9.466 -34.311 -4.713 1.00 75.50 163 LEU A C 1
ATOM 1366 O O . LEU A 1 163 ? -10.177 -34.680 -3.778 1.00 75.50 163 LEU A O 1
ATOM 1370 N N . GLN A 1 164 ? -9.703 -34.685 -5.968 1.00 64.50 164 GLN A N 1
ATOM 1371 C CA . GLN A 1 164 ? -10.647 -35.734 -6.299 1.00 64.50 164 GLN A CA 1
ATOM 1372 C C . GLN A 1 164 ? -10.079 -37.044 -5.755 1.00 64.50 164 GLN A C 1
ATOM 1374 O O . GLN A 1 164 ? -9.025 -37.500 -6.179 1.00 64.50 164 GLN A O 1
ATOM 1379 N N . THR A 1 165 ? -10.800 -37.616 -4.793 1.00 70.12 165 THR A N 1
ATOM 1380 C CA . THR A 1 165 ? -10.570 -38.918 -4.153 1.00 70.12 165 THR A CA 1
ATOM 1381 C C . THR A 1 165 ? -9.394 -38.966 -3.171 1.00 70.12 165 THR A C 1
ATOM 1383 O O . THR A 1 165 ? -8.220 -39.005 -3.523 1.00 70.12 165 THR A O 1
ATOM 1386 N N . LYS A 1 166 ? -9.735 -38.993 -1.878 1.00 70.31 166 LYS A N 1
ATOM 1387 C CA . LYS A 1 166 ? -8.842 -39.557 -0.865 1.00 70.31 166 LYS A CA 1
ATOM 1388 C C . LYS A 1 166 ? -8.845 -41.075 -1.098 1.00 70.31 166 LYS A C 1
ATOM 1390 O O . LYS A 1 166 ? -9.948 -41.619 -1.177 1.00 70.31 166 LYS A O 1
ATOM 1395 N N . PRO A 1 167 ? -7.689 -41.746 -1.227 1.00 70.62 167 PRO A N 1
ATOM 1396 C CA . PRO A 1 167 ? -7.667 -43.201 -1.332 1.00 70.62 167 PRO A CA 1
ATOM 1397 C C . PRO A 1 167 ? -8.342 -43.819 -0.102 1.00 70.62 167 PRO A C 1
ATOM 1399 O O . PRO A 1 167 ? -8.301 -43.248 0.996 1.00 70.62 167 PRO A O 1
ATOM 1402 N N . SER A 1 168 ? -8.996 -44.963 -0.299 1.00 77.94 168 SER A N 1
ATOM 1403 C CA . SER A 1 168 ? -9.629 -45.699 0.794 1.00 77.94 168 SER A CA 1
ATOM 1404 C C . SER A 1 168 ? -8.564 -46.121 1.809 1.00 77.94 168 SER A C 1
ATOM 1406 O O . SER A 1 168 ? -7.456 -46.515 1.439 1.00 77.94 168 SER A O 1
ATOM 1408 N N . PHE A 1 169 ? -8.874 -46.013 3.101 1.00 78.94 169 PHE A N 1
ATOM 1409 C CA . PHE A 1 169 ? -7.947 -46.382 4.170 1.00 78.94 169 PHE A CA 1
ATOM 1410 C C . PHE A 1 169 ? -7.647 -47.887 4.083 1.00 78.94 169 PHE A C 1
ATOM 1412 O O . PHE A 1 169 ? -8.496 -48.701 4.437 1.00 78.94 169 PHE A O 1
ATOM 1419 N N . GLY A 1 170 ? -6.461 -48.251 3.584 1.00 80.75 170 GLY A N 1
ATOM 1420 C CA . GLY A 1 170 ? -6.020 -49.646 3.456 1.00 80.75 170 GLY A CA 1
ATOM 1421 C C . GLY A 1 170 ? -5.567 -50.079 2.060 1.00 80.75 170 GLY A C 1
ATOM 1422 O O . GLY A 1 170 ? -5.072 -51.194 1.926 1.00 80.75 170 GLY A O 1
ATOM 1423 N N . GLU A 1 171 ? -5.683 -49.238 1.028 1.00 78.50 171 GLU A N 1
ATOM 1424 C CA . GLU A 1 171 ? -5.080 -49.553 -0.273 1.00 78.50 171 GLU A CA 1
ATOM 1425 C C . GLU A 1 171 ? -3.555 -49.379 -0.224 1.00 78.50 171 GLU A C 1
ATOM 1427 O O . GLU A 1 171 ? -3.034 -48.278 -0.027 1.00 78.50 171 GLU A O 1
ATOM 1432 N N . THR A 1 172 ? -2.825 -50.479 -0.415 1.00 79.31 172 THR A N 1
ATOM 1433 C CA . THR A 1 172 ? -1.369 -50.471 -0.582 1.00 79.31 172 THR A CA 1
ATOM 1434 C C . THR A 1 172 ? -1.047 -49.905 -1.962 1.00 79.31 172 THR A C 1
ATOM 1436 O O . THR A 1 172 ? -1.071 -50.618 -2.964 1.00 79.31 172 THR A O 1
ATOM 1439 N N . VAL A 1 173 ? -0.792 -48.600 -2.036 1.00 69.94 173 VAL A N 1
ATOM 1440 C CA . VAL A 1 173 ? -0.458 -47.933 -3.298 1.00 69.94 173 VAL A CA 1
ATOM 1441 C C . VAL A 1 173 ? 0.880 -48.481 -3.811 1.00 69.94 173 VAL A C 1
ATOM 1443 O O . VAL A 1 173 ? 1.913 -48.320 -3.164 1.00 69.94 173 VAL A O 1
ATOM 1446 N N . GLN A 1 174 ? 0.859 -49.158 -4.962 1.00 81.75 174 GLN A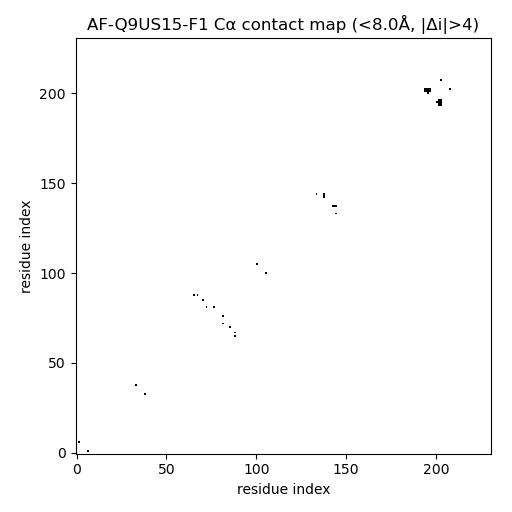 N 1
ATOM 1447 C CA . GLN A 1 174 ? 2.019 -49.882 -5.500 1.00 81.75 174 GLN A CA 1
ATOM 1448 C C . GLN A 1 174 ? 3.120 -48.960 -6.055 1.00 81.75 174 GLN A C 1
ATOM 1450 O O . GLN A 1 174 ? 4.270 -49.379 -6.171 1.00 81.75 174 GLN A O 1
ATOM 1455 N N . ALA A 1 175 ? 2.795 -47.701 -6.356 1.00 79.06 175 ALA A N 1
ATOM 1456 C CA . ALA A 1 175 ? 3.755 -46.686 -6.772 1.00 79.06 175 ALA A CA 1
ATOM 1457 C C . ALA A 1 175 ? 3.387 -45.311 -6.184 1.00 79.06 175 ALA A C 1
ATOM 1459 O O . ALA A 1 175 ? 2.203 -44.990 -6.072 1.00 79.06 175 ALA A O 1
ATOM 1460 N N . PRO A 1 176 ? 4.375 -44.490 -5.791 1.00 82.38 176 PRO A N 1
ATOM 1461 C CA . PRO A 1 176 ? 4.121 -43.149 -5.278 1.00 82.38 176 PRO A CA 1
ATOM 1462 C C . PRO A 1 176 ? 3.381 -42.286 -6.319 1.00 82.38 176 PRO A C 1
ATOM 1464 O O . PRO A 1 176 ? 3.614 -42.446 -7.516 1.00 82.38 176 PRO A O 1
ATOM 1467 N N . PRO A 1 177 ? 2.499 -41.365 -5.889 1.00 80.25 177 PRO A N 1
ATOM 1468 C CA . PRO A 1 177 ? 1.750 -40.513 -6.806 1.00 80.25 177 PRO A CA 1
ATOM 1469 C C . PRO A 1 177 ? 2.696 -39.628 -7.626 1.00 80.25 177 PRO A C 1
ATOM 1471 O O . PRO A 1 177 ? 3.536 -38.916 -7.069 1.00 80.25 177 PRO A O 1
ATOM 1474 N N . GLU A 1 178 ? 2.536 -39.646 -8.948 1.00 83.62 178 GLU A N 1
ATOM 1475 C CA . GLU A 1 178 ? 3.276 -38.772 -9.854 1.00 83.62 178 GLU A CA 1
ATOM 1476 C C . GLU A 1 178 ? 2.754 -37.335 -9.720 1.00 83.62 178 GLU A C 1
ATOM 1478 O O . GLU A 1 178 ? 1.569 -37.049 -9.911 1.00 83.62 178 GLU A O 1
ATOM 1483 N N . LEU A 1 179 ? 3.642 -36.411 -9.345 1.00 81.56 179 LEU A N 1
ATOM 1484 C CA . LEU A 1 179 ? 3.310 -34.990 -9.290 1.00 81.56 179 LEU A CA 1
ATOM 1485 C C . LEU A 1 179 ? 3.051 -34.497 -10.720 1.00 81.56 179 LEU A C 1
ATOM 1487 O O . LEU A 1 179 ? 3.903 -34.716 -11.581 1.00 81.56 179 LEU A O 1
ATOM 1491 N N . PRO A 1 180 ? 1.930 -33.802 -10.997 1.00 79.81 180 PRO A N 1
ATOM 1492 C CA . PRO A 1 180 ? 1.692 -33.265 -12.326 1.00 79.81 180 PRO A CA 1
ATOM 1493 C C . PRO A 1 180 ? 2.834 -32.316 -12.686 1.00 79.81 180 PRO A C 1
ATOM 1495 O O . PRO A 1 180 ? 3.091 -31.345 -11.967 1.00 79.81 180 PRO A O 1
ATOM 1498 N N . GLU A 1 181 ? 3.511 -32.591 -13.800 1.00 79.44 181 GLU A N 1
ATOM 1499 C CA . GLU A 1 181 ? 4.550 -31.717 -14.325 1.00 79.44 181 GLU A CA 1
ATOM 1500 C C . GLU A 1 181 ? 3.940 -30.338 -14.571 1.00 79.44 181 GLU A C 1
ATOM 1502 O O . GLU A 1 181 ? 3.121 -30.124 -15.475 1.00 79.44 181 GLU A O 1
ATOM 1507 N N . LEU A 1 182 ? 4.307 -29.380 -13.720 1.00 74.44 182 LEU A N 1
ATOM 1508 C CA . LEU A 1 182 ? 3.940 -27.995 -13.930 1.00 74.44 182 LEU A CA 1
ATOM 1509 C C . LEU A 1 182 ? 4.563 -27.596 -15.263 1.00 74.44 182 LEU A C 1
ATOM 1511 O O . LEU A 1 182 ? 5.777 -27.433 -15.364 1.00 74.44 182 LEU A O 1
ATOM 1515 N N . LYS A 1 183 ? 3.730 -27.426 -16.293 1.00 73.69 183 LYS A N 1
ATOM 1516 C CA . LYS A 1 183 ? 4.124 -26.760 -17.533 1.00 73.69 183 LYS A CA 1
ATOM 1517 C C . LYS A 1 183 ? 4.448 -25.317 -17.165 1.00 73.69 183 LYS A C 1
ATOM 1519 O O . LYS A 1 183 ? 3.582 -24.443 -17.259 1.00 73.69 183 LYS A O 1
ATOM 1524 N N . ILE A 1 184 ? 5.669 -25.080 -16.684 1.00 69.25 184 ILE A N 1
ATOM 1525 C CA . ILE A 1 184 ? 6.227 -23.755 -16.439 1.00 69.25 184 ILE A CA 1
ATOM 1526 C C . ILE A 1 184 ? 6.345 -23.138 -17.826 1.00 69.25 184 ILE A C 1
ATOM 1528 O O . ILE A 1 184 ? 7.372 -23.239 -18.489 1.00 69.25 184 ILE A O 1
ATOM 1532 N N . LYS A 1 185 ? 5.243 -22.565 -18.319 1.00 62.56 185 LYS A N 1
ATOM 1533 C CA . LYS A 1 185 ? 5.282 -21.709 -19.496 1.00 62.56 185 LYS A CA 1
ATOM 1534 C C . LYS A 1 185 ? 6.301 -20.639 -19.152 1.00 62.56 185 LYS A C 1
ATOM 1536 O O . LYS A 1 185 ? 6.101 -19.943 -18.154 1.00 62.56 185 LYS A O 1
ATOM 1541 N N . GLU A 1 186 ? 7.387 -20.641 -19.922 1.00 63.53 186 GLU A N 1
ATOM 1542 C CA . GLU A 1 186 ? 8.527 -19.727 -19.917 1.00 63.53 186 GLU A CA 1
ATOM 1543 C C . GLU A 1 186 ? 8.255 -18.511 -19.049 1.00 63.53 186 GLU A C 1
ATOM 1545 O O . GLU A 1 186 ? 7.296 -17.781 -19.314 1.00 63.53 186 GLU A O 1
ATOM 1550 N N . THR A 1 187 ? 9.055 -18.346 -17.991 1.00 61.19 187 THR A N 1
ATOM 1551 C CA . THR A 1 187 ? 8.954 -17.251 -17.024 1.00 61.19 187 THR A CA 1
ATOM 1552 C C . THR A 1 187 ? 8.572 -15.971 -17.747 1.00 61.19 187 THR A C 1
ATOM 1554 O O . THR A 1 187 ? 9.421 -15.329 -18.365 1.00 61.19 187 THR A O 1
ATOM 1557 N N . LYS A 1 188 ? 7.280 -15.616 -17.719 1.00 61.34 188 LYS A N 1
ATOM 1558 C CA . LYS A 1 188 ? 6.810 -14.366 -18.300 1.00 61.34 188 LYS A CA 1
ATOM 1559 C C . LYS A 1 188 ? 7.490 -13.294 -17.480 1.00 61.34 188 LYS A C 1
ATOM 1561 O O . LYS A 1 188 ? 7.055 -13.003 -16.365 1.00 61.34 188 LYS A O 1
ATOM 1566 N N . TYR A 1 189 ? 8.591 -12.761 -17.999 1.00 61.53 189 TYR A N 1
ATOM 1567 C CA . TYR A 1 189 ? 9.232 -11.589 -17.447 1.00 61.53 189 TYR A CA 1
ATOM 1568 C C . TYR A 1 189 ? 8.186 -10.490 -17.536 1.00 61.53 189 TYR A C 1
ATOM 1570 O O . TYR A 1 189 ? 7.940 -9.908 -18.589 1.00 61.53 189 TYR A O 1
ATOM 1578 N N . LEU A 1 190 ? 7.479 -10.278 -16.432 1.00 59.97 190 LEU A N 1
ATOM 1579 C CA . LEU A 1 190 ? 6.570 -9.164 -16.295 1.00 59.97 190 LEU A CA 1
ATOM 1580 C C . LEU A 1 190 ? 7.458 -7.919 -16.362 1.00 59.97 190 LEU A C 1
ATOM 1582 O O . LEU A 1 190 ? 8.115 -7.556 -15.389 1.00 59.97 190 LEU A O 1
ATOM 1586 N N . GLU A 1 191 ? 7.501 -7.272 -17.523 1.00 64.50 191 GLU A N 1
ATOM 1587 C CA . GLU A 1 191 ? 8.312 -6.069 -17.757 1.00 64.50 191 GLU A CA 1
ATOM 1588 C C . GLU A 1 191 ? 8.037 -4.983 -16.696 1.00 64.50 191 GLU A C 1
ATOM 1590 O O . GLU A 1 191 ? 8.906 -4.198 -16.319 1.00 64.50 191 GLU A O 1
ATOM 1595 N N . ASN A 1 192 ? 6.831 -5.024 -16.122 1.00 63.03 192 ASN A N 1
ATOM 1596 C CA . ASN A 1 192 ? 6.311 -4.061 -15.167 1.00 63.03 192 ASN A CA 1
ATOM 1597 C C . ASN A 1 192 ? 6.323 -4.519 -13.693 1.00 63.03 192 ASN A C 1
ATOM 1599 O O . ASN A 1 192 ? 5.625 -3.901 -12.883 1.00 63.03 192 ASN A O 1
ATOM 1603 N N . VAL A 1 193 ? 7.095 -5.545 -13.291 1.00 64.38 193 VAL A N 1
ATOM 1604 C CA . VAL A 1 193 ? 7.245 -5.836 -11.846 1.00 64.38 193 VAL A CA 1
ATOM 1605 C C . VAL A 1 193 ? 7.868 -4.622 -11.151 1.00 64.38 193 VAL A C 1
ATOM 1607 O O . VAL A 1 193 ? 8.879 -4.087 -11.622 1.00 64.38 193 VAL A O 1
ATOM 1610 N N . PRO A 1 194 ? 7.293 -4.149 -10.030 1.00 62.62 194 PRO A N 1
ATOM 1611 C CA . PRO A 1 194 ? 7.883 -3.074 -9.266 1.00 62.62 194 PRO A CA 1
ATOM 1612 C C . PRO A 1 194 ? 9.274 -3.433 -8.760 1.00 62.62 194 PRO A C 1
ATOM 1614 O O . PRO A 1 194 ? 9.421 -4.181 -7.800 1.00 62.62 194 PRO A O 1
ATOM 1617 N N . LYS A 1 195 ? 10.296 -2.865 -9.411 1.00 70.38 195 LYS A N 1
ATOM 1618 C CA . LYS A 1 195 ? 11.674 -2.961 -8.943 1.00 70.38 195 LYS A CA 1
ATOM 1619 C C . LYS A 1 195 ? 11.783 -2.246 -7.605 1.00 70.38 195 LYS A C 1
ATOM 1621 O O . LYS A 1 195 ? 11.350 -1.097 -7.448 1.00 70.38 195 LYS A O 1
ATOM 1626 N N . VAL A 1 196 ? 12.321 -2.989 -6.653 1.00 76.88 196 VAL A N 1
ATOM 1627 C CA . VAL A 1 196 ? 12.610 -2.530 -5.309 1.00 76.88 196 VAL A CA 1
ATOM 1628 C C . VAL A 1 196 ? 14.045 -2.016 -5.325 1.00 76.88 196 VAL A C 1
ATOM 1630 O O . VAL A 1 196 ? 14.936 -2.690 -5.838 1.00 76.88 196 VAL A O 1
ATOM 1633 N N . ASN A 1 197 ? 14.268 -0.798 -4.845 1.00 73.44 197 ASN A N 1
ATOM 1634 C CA . ASN A 1 197 ? 15.621 -0.264 -4.684 1.00 73.44 197 ASN A CA 1
ATOM 1635 C C . ASN A 1 197 ? 16.319 -0.915 -3.469 1.00 73.44 197 ASN A C 1
ATOM 1637 O O . ASN A 1 197 ? 15.679 -1.617 -2.687 1.00 73.44 197 ASN A O 1
ATOM 1641 N N . ASN A 1 198 ? 17.618 -0.654 -3.261 1.00 77.44 198 ASN A N 1
ATOM 1642 C CA . ASN A 1 198 ? 18.408 -1.220 -2.144 1.00 77.44 198 ASN A CA 1
ATOM 1643 C C . ASN A 1 198 ? 17.809 -0.950 -0.745 1.00 77.44 198 ASN A C 1
ATOM 1645 O O . ASN A 1 198 ? 18.204 -1.578 0.228 1.00 77.44 198 ASN A O 1
ATOM 1649 N N . MET A 1 199 ? 16.864 -0.011 -0.645 1.00 77.81 199 MET A N 1
ATOM 1650 C CA . MET A 1 199 ? 16.169 0.380 0.585 1.00 77.81 199 MET A CA 1
ATOM 1651 C C . MET A 1 199 ? 14.828 -0.347 0.786 1.00 77.81 199 MET A C 1
ATOM 1653 O O . MET A 1 199 ? 14.082 -0.004 1.701 1.00 77.81 199 MET A O 1
ATOM 1657 N N . GLY A 1 200 ? 14.460 -1.299 -0.077 1.00 78.88 200 GLY A N 1
ATOM 1658 C CA . GLY A 1 200 ? 13.185 -2.010 0.044 1.00 78.88 200 GLY A CA 1
ATOM 1659 C C . GLY A 1 200 ? 11.962 -1.227 -0.465 1.00 78.88 200 GLY A C 1
ATOM 1660 O O . GLY A 1 200 ? 10.830 -1.664 -0.268 1.00 78.88 200 GLY A O 1
ATOM 1661 N N . GLN A 1 201 ? 12.146 -0.074 -1.118 1.00 79.69 201 GLN A N 1
ATOM 1662 C CA . GLN A 1 201 ? 11.056 0.796 -1.572 1.00 79.69 201 GLN A CA 1
ATOM 1663 C C . GLN A 1 201 ? 10.755 0.606 -3.064 1.00 79.69 201 GLN A C 1
ATOM 1665 O O . GLN A 1 201 ? 11.644 0.446 -3.900 1.00 79.69 201 GLN A O 1
ATOM 1670 N N . THR A 1 202 ? 9.476 0.668 -3.432 1.00 76.75 202 THR A N 1
ATOM 1671 C CA . THR A 1 202 ? 9.055 0.597 -4.835 1.00 76.75 202 THR A CA 1
ATOM 1672 C C . THR A 1 202 ? 9.389 1.901 -5.557 1.00 76.75 202 THR A C 1
ATOM 1674 O O . THR A 1 202 ? 8.865 2.958 -5.201 1.00 76.75 202 THR A O 1
ATOM 1677 N N . GLU A 1 203 ? 10.224 1.844 -6.596 1.00 76.00 203 GLU A N 1
ATOM 1678 C CA . GLU A 1 203 ? 10.581 3.041 -7.370 1.00 76.00 203 GLU A CA 1
ATOM 1679 C C . GLU A 1 203 ? 9.376 3.606 -8.137 1.00 76.00 203 GLU A C 1
ATOM 1681 O O . GLU A 1 203 ? 8.546 2.844 -8.646 1.00 76.00 203 GLU A O 1
ATOM 1686 N N . SER A 1 204 ? 9.298 4.936 -8.271 1.00 81.81 204 SER A N 1
ATOM 1687 C CA . SER A 1 204 ? 8.257 5.604 -9.058 1.00 81.81 204 SER A CA 1
ATOM 1688 C C . SER A 1 204 ? 8.375 5.273 -10.554 1.00 81.81 204 SER A C 1
ATOM 1690 O O . SER A 1 204 ? 9.474 5.153 -11.095 1.00 81.81 204 SER A O 1
ATOM 1692 N N . MET A 1 205 ? 7.238 5.156 -11.255 1.00 78.25 205 MET A N 1
ATOM 1693 C CA . MET A 1 205 ? 7.208 4.826 -12.693 1.00 78.25 205 MET A CA 1
ATOM 1694 C C . MET A 1 205 ? 8.008 5.815 -13.554 1.00 78.25 205 MET A C 1
ATOM 1696 O O . MET A 1 205 ? 8.717 5.398 -14.465 1.00 78.25 205 MET A O 1
ATOM 1700 N N . ALA A 1 206 ? 7.950 7.111 -13.232 1.00 82.94 206 ALA A N 1
ATOM 1701 C CA . ALA A 1 206 ? 8.701 8.142 -13.948 1.00 82.94 206 ALA A CA 1
ATOM 1702 C C . ALA A 1 206 ? 10.221 7.935 -13.827 1.00 82.94 206 ALA A C 1
ATOM 1704 O O . ALA A 1 206 ? 10.940 8.016 -14.822 1.00 82.94 206 ALA A O 1
ATOM 1705 N N . ARG A 1 207 ? 10.708 7.587 -12.626 1.00 81.25 207 ARG A N 1
ATOM 1706 C CA . ARG A 1 207 ? 12.125 7.272 -12.406 1.00 81.25 207 ARG A CA 1
ATOM 1707 C C . ARG A 1 207 ? 12.546 6.026 -13.185 1.00 81.25 207 ARG A C 1
ATOM 1709 O O . ARG A 1 207 ? 13.629 6.020 -13.758 1.00 81.25 207 ARG A O 1
ATOM 1716 N N . ARG A 1 208 ? 11.685 5.006 -13.274 1.00 79.50 208 ARG A N 1
ATOM 1717 C CA . ARG A 1 208 ? 11.965 3.798 -14.072 1.00 79.50 208 ARG A CA 1
ATOM 1718 C C . ARG A 1 208 ? 12.088 4.094 -15.558 1.00 79.50 208 ARG A C 1
ATOM 1720 O O . ARG A 1 208 ? 12.999 3.570 -16.184 1.00 79.50 208 ARG A O 1
ATOM 1727 N N . GLN A 1 209 ? 11.210 4.930 -16.108 1.00 84.75 209 GLN A N 1
ATOM 1728 C CA . GLN A 1 209 ? 11.285 5.329 -17.515 1.00 84.75 209 GLN A CA 1
ATOM 1729 C C . GLN A 1 209 ? 12.554 6.141 -17.800 1.00 84.75 209 GLN A C 1
ATOM 1731 O O . GLN A 1 209 ? 13.237 5.868 -18.783 1.00 84.75 209 GLN A O 1
ATOM 1736 N N . ALA A 1 210 ? 12.914 7.080 -16.918 1.00 84.69 210 ALA A N 1
ATOM 1737 C CA . ALA A 1 210 ? 14.147 7.858 -17.049 1.00 84.69 210 ALA A CA 1
ATOM 1738 C C . ALA A 1 210 ? 15.404 6.969 -16.987 1.00 84.69 210 ALA A C 1
ATOM 1740 O O . ALA A 1 210 ? 16.246 7.027 -17.880 1.00 84.69 210 ALA A O 1
ATOM 1741 N N . LEU A 1 211 ? 15.496 6.085 -15.985 1.00 86.81 211 LEU A N 1
ATOM 1742 C CA . LEU A 1 211 ? 16.609 5.137 -15.856 1.00 86.81 211 LEU A CA 1
ATOM 1743 C C . LEU A 1 211 ? 16.625 4.099 -16.983 1.00 86.81 211 LEU A C 1
ATOM 1745 O O . LEU A 1 211 ? 17.691 3.638 -17.372 1.00 86.81 211 LEU A O 1
ATOM 1749 N N . GLY A 1 212 ? 15.460 3.710 -17.501 1.00 87.75 212 GLY A N 1
ATOM 1750 C CA . GLY A 1 212 ? 15.339 2.809 -18.643 1.00 87.75 212 GLY A CA 1
ATOM 1751 C C . GLY A 1 212 ? 15.988 3.394 -19.893 1.00 87.75 212 GLY A C 1
ATOM 1752 O O . GLY A 1 212 ? 16.828 2.732 -20.494 1.00 87.75 212 GLY A O 1
ATOM 1753 N N . LYS A 1 213 ? 15.677 4.655 -20.223 1.00 90.19 213 LYS A N 1
ATOM 1754 C CA . LYS A 1 213 ? 16.290 5.370 -21.356 1.00 90.19 213 LYS A CA 1
ATOM 1755 C C . LYS A 1 213 ? 17.806 5.494 -21.204 1.00 90.19 213 LYS A C 1
ATOM 1757 O O . LYS A 1 213 ? 18.537 5.066 -22.086 1.00 90.19 213 LYS A O 1
ATOM 1762 N N . GLN A 1 214 ? 18.275 5.945 -20.038 1.00 91.88 214 GLN A N 1
ATOM 1763 C CA . GLN A 1 214 ? 19.712 6.057 -19.752 1.00 91.88 214 GLN A CA 1
ATOM 1764 C C . GLN A 1 214 ? 20.443 4.711 -19.861 1.00 91.88 214 GLN A C 1
ATOM 1766 O O . GLN A 1 214 ? 21.564 4.645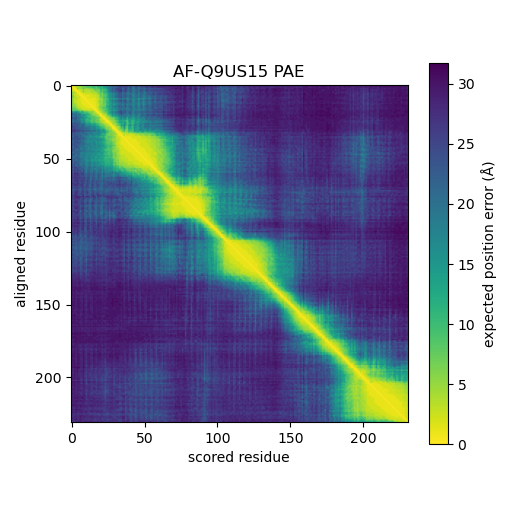 -20.358 1.00 91.88 214 GLN A O 1
ATOM 1771 N N . ARG A 1 215 ? 19.816 3.616 -19.407 1.00 91.00 215 ARG A N 1
ATOM 1772 C CA . ARG A 1 215 ? 20.384 2.267 -19.538 1.00 91.00 215 ARG A CA 1
ATOM 1773 C C . ARG A 1 215 ? 20.498 1.842 -20.996 1.00 91.00 215 ARG A C 1
ATOM 1775 O O . ARG A 1 215 ? 21.523 1.279 -21.354 1.00 91.00 215 ARG A O 1
ATOM 1782 N N . LEU A 1 216 ? 19.476 2.097 -21.813 1.00 94.69 216 LEU A N 1
ATOM 1783 C CA . LEU A 1 216 ? 19.517 1.778 -23.241 1.00 94.69 216 LEU A CA 1
ATOM 1784 C C . LEU A 1 216 ? 20.629 2.561 -23.949 1.00 94.69 216 LEU A C 1
ATOM 1786 O O . LEU A 1 216 ? 21.456 1.943 -24.609 1.00 94.69 216 LEU A O 1
ATOM 1790 N N . GLU A 1 217 ? 20.735 3.868 -23.698 1.00 96.69 217 GLU A N 1
ATOM 1791 C CA . GLU A 1 217 ? 21.810 4.713 -24.242 1.00 96.69 217 GLU A CA 1
ATOM 1792 C C . GLU A 1 217 ? 23.209 4.210 -23.839 1.00 96.69 217 GLU A C 1
ATOM 1794 O O . GLU A 1 217 ? 24.126 4.166 -24.658 1.00 96.69 217 GLU A O 1
ATOM 1799 N N . LEU A 1 218 ? 23.394 3.793 -22.580 1.00 96.31 218 LEU A N 1
ATOM 1800 C CA . LEU A 1 218 ? 24.659 3.213 -22.108 1.00 96.31 218 LEU A CA 1
ATOM 1801 C C . LEU A 1 218 ? 24.976 1.874 -22.785 1.00 96.31 218 LEU A C 1
ATOM 1803 O O . LEU A 1 218 ? 26.127 1.624 -23.142 1.00 96.31 218 LEU A O 1
ATOM 1807 N N . ILE A 1 219 ? 23.968 1.016 -22.962 1.00 96.44 219 ILE A N 1
ATOM 1808 C CA . ILE A 1 219 ? 24.118 -0.272 -23.648 1.00 96.44 219 ILE A CA 1
ATOM 1809 C C . ILE A 1 219 ? 24.498 -0.051 -25.115 1.00 96.44 219 ILE A C 1
ATOM 1811 O O . ILE A 1 219 ? 25.355 -0.767 -25.632 1.00 96.44 219 ILE A O 1
ATOM 1815 N N . GLU A 1 220 ? 23.898 0.930 -25.784 1.00 97.75 220 GLU A N 1
ATOM 1816 C CA . GLU A 1 220 ? 24.213 1.286 -27.170 1.00 97.75 220 GLU A CA 1
ATOM 1817 C C . GLU A 1 220 ? 25.648 1.800 -27.306 1.00 97.75 220 GLU A C 1
ATOM 1819 O O . GLU A 1 220 ? 26.415 1.228 -28.081 1.00 97.75 220 GLU A O 1
ATOM 1824 N N . LYS A 1 221 ? 26.064 2.754 -26.463 1.00 97.38 221 LYS A N 1
ATOM 1825 C CA . LYS A 1 221 ? 27.458 3.237 -26.417 1.00 97.38 221 LYS A CA 1
ATOM 1826 C C . LYS A 1 221 ? 28.457 2.106 -26.169 1.00 97.38 221 LYS A C 1
ATOM 1828 O O . LYS A 1 221 ? 29.498 2.030 -26.817 1.00 97.38 221 LYS A O 1
ATOM 1833 N N . TYR A 1 222 ? 28.143 1.193 -25.248 1.00 97.38 222 TYR A N 1
ATOM 1834 C CA . TYR A 1 222 ? 28.992 0.031 -24.987 1.00 97.38 222 TYR A CA 1
ATOM 1835 C C . TYR A 1 222 ? 29.067 -0.909 -26.198 1.00 97.38 222 TYR A C 1
ATOM 1837 O O . TYR A 1 222 ? 30.142 -1.408 -26.529 1.00 97.38 222 TYR A O 1
ATOM 1845 N N . ARG A 1 223 ? 27.949 -1.136 -26.899 1.00 96.88 223 ARG A N 1
ATOM 1846 C CA . ARG A 1 223 ? 27.925 -1.937 -28.132 1.00 96.88 223 ARG A CA 1
ATOM 1847 C C . ARG A 1 223 ? 28.759 -1.303 -29.240 1.00 96.88 223 ARG A C 1
ATOM 1849 O O . ARG A 1 223 ? 29.437 -2.037 -29.951 1.00 96.88 223 ARG A O 1
ATOM 1856 N N . GLU A 1 224 ? 28.732 0.017 -29.386 1.00 97.38 224 GLU A N 1
ATOM 1857 C CA . GLU A 1 224 ? 29.586 0.742 -30.333 1.00 97.38 224 GLU A CA 1
ATOM 1858 C C . GLU A 1 224 ? 31.070 0.562 -29.999 1.00 97.38 224 GLU A C 1
ATOM 1860 O O . GLU A 1 224 ? 31.840 0.150 -30.864 1.00 97.38 224 GLU A O 1
ATOM 1865 N N . LEU A 1 225 ? 31.450 0.747 -28.731 1.00 96.31 225 LEU A N 1
ATOM 1866 C CA . LEU A 1 225 ? 32.824 0.550 -28.252 1.00 96.31 225 LEU A CA 1
ATOM 1867 C C . LEU A 1 225 ? 33.298 -0.902 -28.452 1.00 96.31 225 LEU A C 1
ATOM 1869 O O . LEU A 1 225 ? 34.419 -1.160 -28.881 1.00 96.31 225 LEU A O 1
ATOM 1873 N N . MET A 1 226 ? 32.434 -1.887 -28.211 1.00 96.25 226 MET A N 1
ATOM 1874 C CA . MET A 1 226 ? 32.777 -3.291 -28.459 1.00 96.25 226 MET A CA 1
ATOM 1875 C C . MET A 1 226 ? 32.853 -3.635 -29.950 1.00 96.25 226 MET A C 1
ATOM 1877 O O . MET A 1 226 ? 33.615 -4.526 -30.325 1.00 96.25 226 MET A O 1
ATOM 1881 N N . LYS A 1 227 ? 32.093 -2.948 -30.811 1.00 95.19 227 LYS A N 1
ATOM 1882 C CA . LYS A 1 227 ? 32.214 -3.089 -32.269 1.00 95.19 227 LYS A CA 1
ATOM 1883 C C . LYS A 1 227 ? 33.528 -2.505 -32.780 1.00 95.19 227 LYS A C 1
ATOM 1885 O O . LYS A 1 227 ? 34.128 -3.122 -33.653 1.00 95.19 227 LYS A O 1
ATOM 1890 N N . THR A 1 228 ? 33.980 -1.367 -32.246 1.00 92.94 228 THR A N 1
ATOM 1891 C CA . THR A 1 228 ? 35.278 -0.790 -32.627 1.00 92.94 228 THR A CA 1
ATOM 1892 C C . THR A 1 228 ? 36.435 -1.647 -32.134 1.00 92.94 228 THR A C 1
ATOM 1894 O O . THR A 1 228 ? 37.343 -1.892 -32.907 1.00 92.94 228 THR A O 1
ATOM 1897 N N . LYS A 1 229 ? 36.368 -2.196 -30.913 1.00 90.12 229 LYS A N 1
ATOM 1898 C CA . LYS A 1 229 ? 37.406 -3.095 -30.371 1.00 90.12 229 LYS A CA 1
ATOM 1899 C C . LYS A 1 229 ? 37.530 -4.436 -31.115 1.00 90.12 229 LYS A C 1
ATOM 1901 O O . LYS A 1 229 ? 38.544 -5.113 -30.987 1.00 90.12 229 LYS A O 1
ATOM 1906 N N . ARG A 1 230 ? 36.478 -4.869 -31.819 1.00 84.44 230 ARG A N 1
ATOM 1907 C CA . ARG A 1 230 ? 36.496 -6.095 -32.636 1.00 84.44 230 ARG A CA 1
ATOM 1908 C C . ARG A 1 230 ? 37.074 -5.886 -34.040 1.00 84.44 230 ARG A C 1
ATOM 1910 O O . ARG A 1 230 ? 37.316 -6.891 -34.702 1.00 84.44 230 ARG A O 1
ATOM 1917 N N . LYS A 1 231 ? 37.212 -4.640 -34.500 1.00 72.94 231 LYS A N 1
ATOM 1918 C CA . LYS A 1 231 ? 37.915 -4.296 -35.742 1.00 72.94 231 LYS A CA 1
ATOM 1919 C C . LYS A 1 231 ? 39.386 -4.055 -35.444 1.00 72.94 231 LYS A C 1
ATOM 1921 O O . LYS A 1 231 ? 40.187 -4.398 -36.332 1.00 72.94 231 LYS A O 1
#

Organism: Schizosaccharomyces pombe (strain 972 / ATCC 24843) (NCBI:txid284812)

Radius of gyration: 33.08 Å; Cα contacts (8 Å, |Δi|>4): 22; chains: 1; bounding box: 86×103×73 Å

Foldseek 3Di:
DDDPVVVVVVVVVVVVCVVVVLDDDPPVPPDPPDDPVVVSVVVVVVVVVVVVVVVVVVVVVPPPQDPPPPLDDDVPDDPVVSVVVVVVNPPDPPPPDPPPDDPVVVPVVVVVVVVVVVVVVVVVVVVVVVVVVVVVVCVVVVDDDDPPPDPDDPPDPDPCPPVPDDDDPPDPDPDDDDDPPPPPPPPPPPVPDQDQPPVRDGDDPVVVVVVVVVVVVVVVVVVVVVVVVVD

Solvent-accessible surface area (backbone atoms only — not comparable to full-atom values): 14889 Å² total; per-residue (Å²): 131,83,52,77,66,57,53,50,54,52,52,50,51,51,51,48,46,58,51,57,78,63,45,84,72,90,69,89,81,69,71,87,85,57,58,70,71,54,55,53,51,52,55,52,50,51,52,54,51,51,54,53,51,51,57,52,53,61,62,57,73,73,64,72,81,74,86,72,62,90,88,70,83,58,91,92,62,53,72,67,59,50,50,52,51,51,59,69,61,45,90,65,78,71,80,82,56,85,74,86,70,58,81,84,68,36,64,65,52,52,51,51,52,49,53,53,48,52,50,51,50,49,58,47,48,54,53,50,50,59,46,51,53,52,50,52,52,26,70,73,67,73,49,86,75,81,76,75,77,69,78,70,71,73,73,73,79,61,91,62,73,80,65,72,73,80,79,66,93,81,69,81,73,91,64,81,84,80,75,79,79,75,80,75,69,71,82,75,76,60,88,77,61,78,56,59,47,103,82,74,45,72,64,54,69,67,58,50,54,54,52,48,52,55,48,50,54,51,53,50,54,50,51,52,54,54,54,58,74,73,108

GO terms:
  GO:0005634 nucleus (C, HDA)
  GO:0005730 nucleolus (C, HDA)

Mean predicted aligned error: 22.51 Å

Sequence (231 aa):
MPTKTKKRSVLEAERKKIGLDHAPKEDESVDDNFPKQFKRLLQQKEYHESKKKEIKKGNLKNKKKKDYGKIQRLPGERLSEFSQRVNKAIPVSFKSGPSKIDEFTDKKEKKKIAKRKEKRERDWNEIEENFEDKTWEADTTGQFIQIESRKKRKNSPDPWANLQTKPSFGETVQAPPELPELKIKETKYLENVPKVNNMGQTESMARRQALGKQRLELIEKYRELMKTKRK

Secondary structure (DSSP, 8-state):
---HHHHHHHHHHHHHHHHHTTS----TTS-TTS-HHHHHHHHHHHHHHHHHHHHHHHHHHT-------S-PPPTT--HHHHHHHHHHHS------SPP---TTTHHHHHHHHHHHHHHHHHHHHHHHHHHHHHHHHHHHH-------TT--------TTTT---PPPTT---SSPPPPP----------TT--PBPTTSPBPPHHHHHHHHHHHHHHHHHHHHHHHHHT-

pLDDT: mean 76.42, std 13.08, range [45.47, 97.75]